Protein AF-A0AA51L4P7-F1 (afdb_monomer_lite)

Radius of gyration: 28.47 Å; chains: 1; bounding box: 61×60×73 Å

Foldseek 3Di:
DPPPDAAEEEEEEDPDDDPLLVVLLVLLVVVVVVVHPHYYYVVRDDDDGQAYEYEEADAAPAWDWDDDRRYTYTYYHPVRSSVVSNCSSDFDDVVVVGDPPPCVVVVPPPPPPPPPCPDDDDDDDPAPLVVVVVVLLPDEADQEEEAEDQDDPVVQVVSQVVSCVNRVYVHYHYAHPQLRVQCCCLPPNLVVCQPPQFQAKEKEFEQDPDDPDHRCNNVVSNPPNLVVSCVRNVYDSVRYHYHHDNDPDRIDMDTDHPPDDD

Sequence (262 aa):
MDLNSKLNVGFTFENGLTPEILLSAADFSARVGLCSTGIQFPLTGKSETELEIIIRINDSTTCEVNWDGNQVYLTGGEKSVVNALHYLATAKRYEEGGTFARWELANNLSVRDPEPLIYEKNWDNNGEKEDLLNIISKEKAADQVVVFISEPADIRGELAGEISTSLGASEVRVRSAFKPGFFWIEEEILPQLIEKQVDRIHIVCKKNTQGLEMANRWLQELYPVDEIIIKQLQITTDRIEFFLEEIEPIYELRPLIERGIV

pLDDT: mean 85.79, std 13.25, range [30.64, 96.81]

Secondary structure (DSSP, 8-state):
--TT---EEEEEEEE---HHHHHHHHHHHHHHHTT-SEEE-GGG-----SEEEEEEE-S-SSEEEEEETTEEEEEE-HHHHHHHHHHHHHPPBGGGTSSBTGGGTTTT------------------HHHHHHHHHHTTSPP-SEEEEEESS-HHHHHHHHHHHHHHHT-SEEEEEESSSHHHHIIIIIIHHHHTTS-EEEEEEEEEPP-SSSS-TTHHHHHTTTHHHHHHHHHT--GGGEEEEEE--SSSEEEEEEE-----

Structure (mmCIF, N/CA/C/O backbone):
data_AF-A0AA51L4P7-F1
#
_entry.id   AF-A0AA51L4P7-F1
#
loop_
_atom_site.group_PDB
_atom_site.id
_atom_site.type_symbol
_atom_site.label_atom_id
_atom_site.label_alt_id
_atom_site.label_comp_id
_atom_site.label_asym_id
_atom_site.label_entity_id
_atom_site.label_seq_id
_atom_site.pdbx_PDB_ins_code
_atom_site.Cartn_x
_atom_site.Cartn_y
_atom_site.Cartn_z
_atom_site.occupancy
_atom_site.B_iso_or_equiv
_atom_site.auth_seq_id
_atom_site.auth_comp_id
_atom_site.auth_asym_id
_atom_site.auth_atom_id
_atom_site.pdbx_PDB_model_num
ATOM 1 N N . MET A 1 1 ? 21.020 22.166 -11.371 1.00 38.34 1 MET A N 1
ATOM 2 C CA . MET A 1 1 ? 20.347 21.764 -12.621 1.00 38.34 1 MET A CA 1
ATOM 3 C C . MET A 1 1 ? 19.362 22.877 -12.906 1.00 38.34 1 MET A C 1
ATOM 5 O O . MET A 1 1 ? 18.528 23.134 -12.049 1.00 38.34 1 MET A O 1
ATOM 9 N N . ASP A 1 2 ? 19.564 23.641 -13.977 1.00 38.47 2 ASP A N 1
ATOM 10 C CA . ASP A 1 2 ? 18.654 24.738 -14.314 1.00 38.47 2 ASP A CA 1
ATOM 11 C C . ASP A 1 2 ? 17.334 24.137 -14.806 1.00 38.47 2 ASP A C 1
ATOM 13 O O . ASP A 1 2 ? 17.260 23.613 -15.916 1.00 38.47 2 ASP A O 1
ATOM 17 N N . LEU A 1 3 ? 16.306 24.173 -13.957 1.00 37.94 3 LEU A N 1
ATOM 18 C CA . LEU A 1 3 ? 14.977 23.637 -14.264 1.00 37.94 3 LEU A CA 1
ATOM 19 C C . LEU A 1 3 ? 14.270 24.417 -15.390 1.00 37.94 3 LEU A C 1
ATOM 21 O O . LEU A 1 3 ? 13.230 23.973 -15.866 1.00 37.94 3 LEU A O 1
ATOM 25 N N . ASN A 1 4 ? 14.821 25.557 -15.827 1.00 47.78 4 ASN A N 1
ATOM 26 C CA . ASN A 1 4 ? 14.318 26.318 -16.971 1.00 47.78 4 ASN A CA 1
ATOM 27 C C . ASN A 1 4 ? 14.984 25.925 -18.295 1.00 47.78 4 ASN A C 1
ATOM 29 O O . ASN A 1 4 ? 14.506 26.334 -19.356 1.00 47.78 4 ASN A O 1
ATOM 33 N N . SER A 1 5 ? 16.074 25.150 -18.257 1.00 62.22 5 SER A N 1
ATOM 34 C CA . SER A 1 5 ? 16.699 24.640 -19.476 1.00 62.22 5 SER A CA 1
ATOM 35 C C . SER A 1 5 ? 15.823 23.525 -20.050 1.00 62.22 5 SER A C 1
ATOM 37 O O . SER A 1 5 ? 15.614 22.488 -19.423 1.00 62.22 5 SER A O 1
ATOM 39 N N . LYS A 1 6 ? 15.241 23.771 -21.227 1.00 72.44 6 LYS A N 1
ATOM 40 C CA . LYS A 1 6 ? 14.487 22.753 -21.958 1.00 72.44 6 LYS A CA 1
ATOM 41 C C . LYS A 1 6 ? 15.478 21.829 -22.657 1.00 72.44 6 LYS A C 1
ATOM 43 O O . LYS A 1 6 ? 16.359 22.295 -23.371 1.00 72.44 6 LYS A O 1
ATOM 48 N N . LEU A 1 7 ? 15.333 20.532 -22.426 1.00 81.12 7 LEU A N 1
ATOM 49 C CA . LEU A 1 7 ? 16.038 19.474 -23.135 1.00 81.12 7 LEU A CA 1
ATOM 50 C C . LEU A 1 7 ? 14.985 18.495 -23.655 1.00 81.12 7 LEU A C 1
ATOM 52 O O . LEU A 1 7 ? 14.556 17.600 -22.928 1.00 81.12 7 LEU A O 1
ATOM 56 N N . ASN A 1 8 ? 14.524 18.707 -24.882 1.00 87.25 8 ASN A N 1
ATOM 57 C CA . ASN A 1 8 ? 13.639 17.810 -25.608 1.00 87.25 8 ASN A CA 1
ATOM 58 C C . ASN A 1 8 ? 14.491 16.858 -26.454 1.00 87.25 8 ASN A C 1
ATOM 60 O O . ASN A 1 8 ? 15.271 17.296 -27.305 1.00 87.25 8 ASN A O 1
ATOM 64 N N . VAL A 1 9 ? 14.357 15.555 -26.211 1.00 90.38 9 VAL A N 1
ATOM 65 C CA . VAL A 1 9 ? 15.169 14.535 -26.883 1.00 90.38 9 VAL A CA 1
ATOM 66 C C . VAL A 1 9 ? 14.351 13.821 -27.951 1.00 90.38 9 VAL A C 1
ATOM 68 O O . VAL A 1 9 ? 13.340 13.189 -27.646 1.00 90.38 9 VAL A O 1
ATOM 71 N N . GLY A 1 10 ? 14.794 13.905 -29.202 1.00 91.81 10 GLY A N 1
ATOM 72 C CA . GLY A 1 10 ? 14.196 13.209 -30.339 1.00 91.81 10 GLY A CA 1
ATOM 73 C C . GLY A 1 10 ? 14.804 11.836 -30.585 1.00 91.81 10 GLY A C 1
ATOM 74 O O . GLY A 1 10 ? 15.985 11.618 -30.327 1.00 91.81 10 GLY A O 1
ATOM 75 N N . PHE A 1 11 ? 13.998 10.917 -31.109 1.00 92.56 11 PHE A N 1
ATOM 76 C CA . PHE A 1 11 ? 14.437 9.626 -31.630 1.00 92.56 11 PHE A CA 1
ATOM 77 C C . PHE A 1 11 ? 14.073 9.516 -33.112 1.00 92.56 11 PHE A C 1
ATOM 79 O O . PHE A 1 11 ? 12.897 9.556 -33.479 1.00 92.56 11 PHE A O 1
ATOM 86 N N . THR A 1 12 ? 15.076 9.297 -33.959 1.00 91.75 12 THR A N 1
ATOM 87 C CA . THR A 1 12 ? 14.925 9.094 -35.403 1.00 91.75 12 THR A CA 1
ATOM 88 C C . THR A 1 12 ? 15.484 7.732 -35.810 1.00 91.75 12 THR A C 1
ATOM 90 O O . THR A 1 12 ? 16.565 7.331 -35.389 1.00 91.75 12 THR A O 1
ATOM 93 N N . PHE A 1 13 ? 14.757 7.025 -36.676 1.00 92.06 13 PHE A N 1
ATOM 94 C CA . PHE A 1 13 ? 15.148 5.725 -37.227 1.00 92.06 13 PHE A CA 1
ATOM 95 C C . PHE A 1 13 ? 15.272 5.889 -38.741 1.00 92.06 13 PHE A C 1
ATOM 97 O O . PHE A 1 13 ? 14.263 6.069 -39.422 1.00 92.06 13 PHE A O 1
ATOM 104 N N . GLU A 1 14 ? 16.495 5.898 -39.268 1.00 87.25 14 GLU A N 1
ATOM 105 C CA . GLU A 1 14 ? 16.713 6.223 -40.685 1.00 87.25 14 GLU A CA 1
ATOM 106 C C . GLU A 1 14 ? 16.489 5.020 -41.600 1.00 87.25 14 GLU A C 1
ATOM 108 O O . GLU A 1 14 ? 15.783 5.133 -42.594 1.00 87.25 14 GLU A O 1
ATOM 113 N N . ASN A 1 15 ? 17.059 3.864 -41.254 1.00 77.38 15 ASN A N 1
ATOM 114 C CA . ASN A 1 15 ? 16.946 2.632 -42.029 1.00 77.38 15 ASN A CA 1
ATOM 115 C C . ASN A 1 15 ? 16.862 1.463 -41.048 1.00 77.38 15 ASN A C 1
ATOM 117 O O . ASN A 1 15 ? 17.837 1.190 -40.352 1.00 77.38 15 ASN A O 1
ATOM 121 N N . GLY A 1 16 ? 15.711 0.793 -40.983 1.00 69.56 16 GLY A N 1
ATOM 122 C CA . GLY A 1 16 ? 15.486 -0.344 -40.088 1.00 69.56 16 GLY A CA 1
ATOM 123 C C . GLY A 1 16 ? 14.769 0.048 -38.798 1.00 69.56 16 GLY A C 1
ATOM 124 O O . GLY A 1 16 ? 15.390 0.417 -37.806 1.00 69.56 16 GLY A O 1
ATOM 125 N N . LEU A 1 17 ? 13.442 -0.074 -38.822 1.00 82.50 17 LEU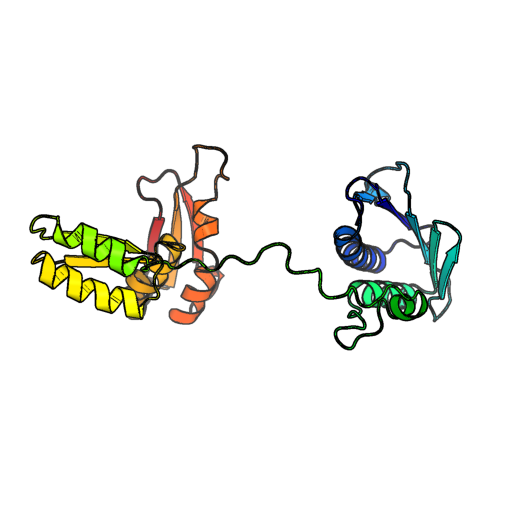 A N 1
ATOM 126 C CA . LEU A 1 17 ? 12.600 -0.054 -37.632 1.00 82.50 17 LEU A CA 1
ATOM 127 C C . LEU A 1 17 ? 12.000 -1.449 -37.465 1.00 82.50 17 LEU A C 1
ATOM 129 O O . LEU A 1 17 ? 11.099 -1.833 -38.212 1.00 82.50 17 LEU A O 1
ATOM 133 N N . THR A 1 18 ? 12.507 -2.204 -36.496 1.00 89.50 18 THR A N 1
ATOM 134 C CA . THR A 1 18 ? 11.918 -3.481 -36.078 1.00 89.50 18 THR A CA 1
ATOM 135 C C . THR A 1 18 ? 11.289 -3.338 -34.689 1.00 89.50 18 THR A C 1
ATOM 137 O O . THR A 1 18 ? 11.637 -2.408 -33.953 1.00 89.50 18 THR A O 1
ATOM 140 N N . PRO A 1 19 ? 10.356 -4.228 -34.298 1.00 89.69 19 PRO A N 1
ATOM 141 C CA . PRO A 1 19 ? 9.750 -4.183 -32.968 1.00 89.69 19 PRO A CA 1
ATOM 142 C C . PRO A 1 19 ? 10.775 -4.251 -31.828 1.00 89.69 19 PRO A C 1
ATOM 144 O O . PRO A 1 19 ? 10.607 -3.576 -30.819 1.00 89.69 19 PRO A O 1
ATOM 147 N N . GLU A 1 20 ? 11.852 -5.022 -31.999 1.00 91.12 20 GLU A N 1
ATOM 148 C CA . GLU A 1 20 ? 12.894 -5.202 -30.980 1.00 91.12 20 GLU A CA 1
ATOM 149 C C . GLU A 1 20 ? 13.740 -3.933 -30.797 1.00 91.12 20 GLU A C 1
ATOM 151 O O . GLU A 1 20 ? 14.019 -3.520 -29.668 1.00 91.12 20 GLU A O 1
ATOM 156 N N . ILE A 1 21 ? 14.072 -3.257 -31.903 1.00 92.06 21 ILE A N 1
ATOM 157 C CA . ILE A 1 21 ? 14.731 -1.946 -31.878 1.00 92.06 21 ILE A CA 1
ATOM 158 C C . ILE A 1 21 ? 13.817 -0.906 -31.224 1.00 92.06 21 ILE A C 1
ATOM 160 O O . ILE A 1 21 ? 14.279 -0.131 -30.391 1.00 92.06 21 ILE A O 1
ATOM 164 N N . LEU A 1 22 ? 12.527 -0.889 -31.576 1.00 91.12 22 LEU A N 1
ATOM 165 C CA . LEU A 1 22 ? 11.574 0.070 -31.019 1.00 91.12 22 LEU A CA 1
ATOM 166 C C . LEU A 1 22 ? 11.394 -0.119 -29.509 1.00 91.12 22 LEU A C 1
ATOM 168 O O . LEU A 1 22 ? 11.414 0.867 -28.779 1.00 91.12 22 LEU A O 1
ATOM 172 N N . LEU A 1 23 ? 11.256 -1.364 -29.044 1.00 91.44 23 LEU A N 1
ATOM 173 C CA . LEU A 1 23 ? 11.132 -1.680 -27.620 1.00 91.44 23 LEU A CA 1
ATOM 174 C C . LEU A 1 23 ? 12.389 -1.247 -26.854 1.00 91.44 23 LEU A C 1
ATOM 176 O O . LEU A 1 23 ? 12.298 -0.518 -25.872 1.00 91.44 23 LEU A O 1
ATOM 180 N N . SER A 1 24 ? 13.568 -1.608 -27.363 1.00 92.38 24 SER A N 1
ATOM 181 C CA . SER A 1 24 ? 14.845 -1.250 -26.732 1.00 92.38 24 SER A CA 1
ATOM 182 C C . SER A 1 24 ? 15.083 0.265 -26.725 1.00 92.38 24 SER A C 1
ATOM 184 O O . SER A 1 24 ? 15.629 0.815 -25.768 1.00 92.38 24 SER A O 1
ATOM 186 N N . ALA A 1 25 ? 14.655 0.964 -27.781 1.00 92.75 25 ALA A N 1
ATOM 187 C CA . ALA A 1 25 ? 14.687 2.421 -27.841 1.00 92.75 25 ALA A CA 1
ATOM 188 C C . ALA A 1 25 ? 13.686 3.050 -26.863 1.00 92.75 25 ALA A C 1
ATOM 190 O O . ALA A 1 25 ? 14.009 4.067 -26.255 1.00 92.75 25 ALA A O 1
ATOM 191 N N . ALA A 1 26 ? 12.508 2.449 -26.668 1.00 91.62 26 ALA A N 1
ATOM 192 C CA . ALA A 1 26 ? 11.530 2.895 -25.680 1.00 91.62 26 ALA A CA 1
ATOM 193 C C . ALA A 1 26 ? 12.079 2.765 -24.250 1.00 91.62 26 ALA A C 1
ATOM 195 O O . ALA A 1 26 ? 12.018 3.737 -23.497 1.00 91.62 26 ALA A O 1
ATOM 196 N N . ASP A 1 27 ? 12.708 1.640 -23.907 1.00 92.06 27 ASP A N 1
ATOM 197 C CA . ASP A 1 27 ? 13.351 1.444 -22.601 1.00 92.06 27 ASP A CA 1
ATOM 198 C C . ASP A 1 27 ? 14.464 2.470 -22.357 1.00 92.06 27 ASP A C 1
ATOM 200 O O . ASP A 1 27 ? 14.536 3.106 -21.301 1.00 92.06 27 ASP A O 1
ATOM 204 N N . PHE A 1 28 ? 15.314 2.693 -23.363 1.00 92.88 28 PHE A N 1
ATOM 205 C CA . PHE A 1 28 ? 16.340 3.725 -23.278 1.00 92.88 28 PHE A CA 1
ATOM 206 C C . PHE A 1 28 ? 15.724 5.125 -23.147 1.00 92.88 28 PHE A C 1
ATOM 208 O O . PHE A 1 28 ? 16.178 5.923 -22.325 1.00 92.88 28 PHE A O 1
ATOM 215 N N . SER A 1 29 ? 14.651 5.414 -23.885 1.00 91.38 29 SER A N 1
ATOM 216 C CA . SER A 1 29 ? 13.953 6.695 -23.796 1.00 91.38 29 SER A CA 1
ATOM 217 C C . SER A 1 29 ? 13.349 6.929 -22.414 1.00 91.38 29 SER A C 1
ATOM 219 O O . SER A 1 29 ? 13.479 8.031 -21.894 1.00 91.38 29 SER A O 1
ATOM 221 N N . ALA A 1 30 ? 12.792 5.902 -21.763 1.00 89.00 30 ALA A N 1
ATOM 222 C CA . ALA A 1 30 ? 12.260 6.012 -20.407 1.00 89.00 30 ALA A CA 1
ATOM 223 C C . ALA A 1 30 ? 13.352 6.457 -19.425 1.00 89.00 30 ALA A C 1
ATOM 225 O O . ALA A 1 30 ? 13.126 7.331 -18.588 1.00 89.00 30 ALA A O 1
ATOM 226 N N . ARG A 1 31 ? 14.573 5.929 -19.586 1.00 86.69 31 ARG A N 1
ATOM 227 C CA . ARG A 1 31 ? 15.734 6.369 -18.808 1.00 86.69 31 ARG A CA 1
ATOM 228 C C . ARG A 1 31 ? 16.145 7.808 -19.125 1.00 86.69 31 ARG A C 1
ATOM 230 O O . ARG A 1 31 ? 16.407 8.572 -18.200 1.00 86.69 31 ARG A O 1
ATOM 237 N N . VAL A 1 32 ? 16.196 8.189 -20.401 1.00 86.50 32 VAL A N 1
ATOM 238 C CA . VAL A 1 32 ? 16.487 9.573 -20.824 1.00 86.50 32 VAL A CA 1
ATOM 239 C C . VAL A 1 32 ? 15.423 10.551 -20.303 1.00 86.50 32 VAL A C 1
ATOM 241 O O . VAL A 1 32 ? 15.747 11.681 -19.937 1.00 86.50 32 VAL A O 1
ATOM 244 N N . GLY A 1 33 ? 14.171 10.108 -20.180 1.00 83.69 33 GLY A N 1
ATOM 245 C CA . GLY A 1 33 ? 13.045 10.868 -19.629 1.00 83.69 33 GLY A CA 1
ATOM 246 C C . GLY A 1 33 ? 13.249 11.342 -18.199 1.00 83.69 33 GLY A C 1
ATOM 247 O O . GLY A 1 33 ? 12.755 12.399 -17.828 1.00 83.69 33 GLY A O 1
ATOM 248 N N . LEU A 1 34 ? 14.047 10.620 -17.411 1.00 81.31 34 LEU A N 1
ATOM 249 C CA . LEU A 1 34 ? 14.390 11.020 -16.045 1.00 81.31 34 LEU A CA 1
ATOM 250 C C . LEU A 1 34 ? 15.326 12.238 -15.992 1.00 81.31 34 LEU A C 1
ATOM 252 O O . LEU A 1 34 ? 15.533 12.807 -14.924 1.00 81.31 34 LEU A O 1
ATOM 256 N N . CYS A 1 35 ? 15.947 12.609 -17.114 1.00 77.25 35 CYS A N 1
ATOM 257 C CA . CYS A 1 35 ? 16.946 13.678 -17.197 1.00 77.25 35 CYS A CA 1
ATOM 258 C C . CYS A 1 35 ? 16.653 14.698 -18.311 1.00 77.25 35 CYS A C 1
ATOM 260 O O . CYS A 1 35 ? 17.502 15.538 -18.599 1.00 77.25 35 CYS A O 1
ATOM 262 N N . SER A 1 36 ? 15.481 14.626 -18.942 1.00 84.06 36 SER A N 1
ATOM 263 C CA . SER A 1 36 ? 15.044 15.509 -20.029 1.00 84.06 36 SER A CA 1
ATOM 264 C C . SER A 1 36 ? 13.706 16.159 -19.679 1.00 84.06 36 SER A C 1
ATOM 266 O O . SER A 1 36 ? 12.990 15.705 -18.790 1.00 84.06 36 SER A O 1
ATOM 268 N N . THR A 1 37 ? 13.362 17.250 -20.361 1.00 84.31 37 THR A N 1
ATOM 269 C CA . THR A 1 37 ? 12.064 17.926 -20.191 1.00 84.31 37 THR A CA 1
ATOM 270 C C . THR A 1 37 ? 11.022 17.453 -21.205 1.00 84.31 37 THR A C 1
ATOM 272 O O . THR A 1 37 ? 9.873 17.887 -21.149 1.00 84.31 37 THR A O 1
ATOM 275 N N . GLY A 1 38 ? 11.418 16.606 -22.157 1.00 86.12 38 GLY A N 1
ATOM 276 C CA . GLY A 1 38 ? 10.549 16.051 -23.185 1.00 86.12 38 GLY A CA 1
ATOM 277 C C . GLY A 1 38 ? 11.236 14.938 -23.972 1.00 86.12 38 GLY A C 1
ATOM 278 O O . GLY A 1 38 ? 12.460 14.915 -24.097 1.00 86.12 38 GLY A O 1
ATOM 279 N N . ILE A 1 39 ? 10.428 14.016 -24.494 1.00 88.44 39 ILE A N 1
ATOM 280 C CA . ILE A 1 39 ? 10.854 12.940 -25.393 1.00 88.44 39 ILE A CA 1
ATOM 281 C C . ILE A 1 39 ? 9.964 12.974 -26.626 1.00 88.44 39 ILE A C 1
ATOM 283 O O . ILE A 1 39 ? 8.748 13.151 -26.513 1.00 88.44 39 ILE A O 1
ATOM 287 N N . GLN A 1 40 ? 10.557 12.730 -27.792 1.00 87.75 40 GLN A N 1
ATOM 288 C CA . GLN A 1 40 ? 9.834 12.605 -2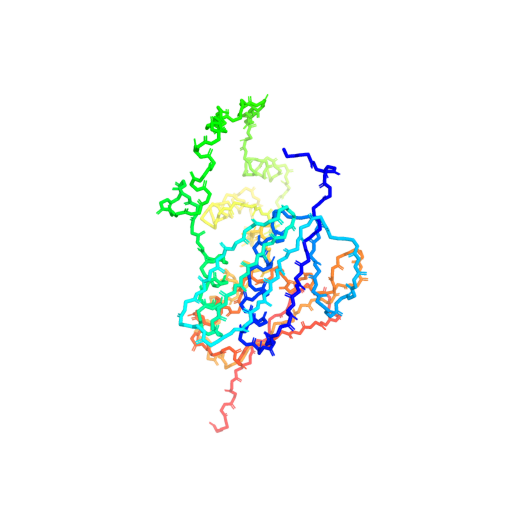9.048 1.00 87.75 40 GLN A CA 1
ATOM 289 C C . GLN A 1 40 ? 10.205 11.339 -29.790 1.00 87.75 40 GLN A C 1
ATOM 291 O O . GLN A 1 40 ? 11.376 11.017 -29.967 1.00 87.75 40 GLN A O 1
ATOM 296 N N . PHE A 1 41 ? 9.175 10.656 -30.275 1.00 85.56 41 PHE A N 1
ATOM 297 C CA . PHE A 1 41 ? 9.306 9.529 -31.183 1.00 85.56 41 PHE A CA 1
ATOM 298 C C . PHE A 1 41 ? 8.764 9.914 -32.562 1.00 85.56 41 PHE A C 1
ATOM 300 O O . PHE A 1 41 ? 7.931 10.814 -32.675 1.00 85.56 41 PHE A O 1
ATOM 307 N N . PRO A 1 42 ? 9.128 9.188 -33.632 1.00 71.88 42 PRO A N 1
ATOM 308 C CA . PRO A 1 42 ? 8.626 9.480 -34.975 1.00 71.88 42 PRO A CA 1
ATOM 309 C C . PRO A 1 42 ? 7.091 9.445 -35.072 1.00 71.88 42 PRO A C 1
ATOM 311 O O . PRO A 1 42 ? 6.508 10.091 -35.938 1.00 71.88 42 PRO A O 1
ATOM 314 N N . LEU A 1 43 ? 6.431 8.709 -34.168 1.00 69.12 43 LEU A N 1
ATOM 315 C CA . LEU A 1 43 ? 4.974 8.585 -34.083 1.00 69.12 43 LEU A CA 1
ATOM 316 C C . LEU A 1 43 ? 4.285 9.821 -33.479 1.00 69.12 43 LEU A C 1
ATOM 318 O O . LEU A 1 43 ? 3.084 9.991 -33.671 1.00 69.12 43 LEU A O 1
ATOM 322 N N . THR A 1 44 ? 5.015 10.683 -32.762 1.00 64.75 44 THR A N 1
ATOM 323 C CA . THR A 1 44 ? 4.455 11.839 -32.037 1.00 64.75 44 THR A CA 1
ATOM 324 C C . THR A 1 44 ? 4.533 13.156 -32.821 1.00 64.75 44 THR A C 1
ATOM 326 O O . THR A 1 44 ? 4.126 14.195 -32.308 1.00 64.75 44 THR A O 1
ATOM 329 N N . GLY A 1 45 ? 5.009 13.120 -34.072 1.00 60.53 45 GLY A N 1
ATOM 330 C CA . GLY A 1 45 ? 5.257 14.305 -34.902 1.00 60.53 45 GLY A CA 1
ATOM 331 C C . GLY A 1 45 ? 6.628 14.943 -34.638 1.00 60.53 45 GLY A C 1
ATOM 332 O O . GLY A 1 45 ? 7.263 14.665 -33.626 1.00 60.53 45 GLY A O 1
ATOM 333 N N . LYS A 1 46 ? 7.105 15.779 -35.572 1.00 59.09 46 LYS A N 1
ATOM 334 C CA . LYS A 1 46 ? 8.381 16.506 -35.439 1.00 59.09 46 LYS A CA 1
ATOM 335 C C . LYS A 1 46 ? 8.149 17.856 -34.759 1.00 59.09 46 LYS A C 1
ATOM 337 O O . LYS A 1 46 ? 7.440 18.688 -35.326 1.00 59.09 46 LYS A O 1
ATOM 342 N N . SER A 1 47 ? 8.774 18.099 -33.609 1.00 59.75 47 SER A N 1
ATOM 343 C CA . SER A 1 47 ? 9.044 19.462 -33.138 1.00 59.75 47 SER A CA 1
ATOM 344 C C . SER A 1 47 ? 10.548 19.724 -33.102 1.00 59.75 47 SER A C 1
ATOM 346 O O . SER A 1 47 ? 11.339 18.859 -33.462 1.00 59.75 47 SER A O 1
ATOM 348 N N . GLU A 1 48 ? 10.946 20.926 -32.686 1.00 71.44 48 GLU A N 1
ATOM 349 C CA . GLU A 1 48 ? 12.349 21.215 -32.390 1.00 71.44 48 GLU A CA 1
ATOM 350 C C . GLU A 1 48 ? 12.839 20.306 -31.250 1.00 71.44 48 GLU A C 1
ATOM 352 O O . GLU A 1 48 ? 12.152 20.154 -30.231 1.00 71.44 48 GLU A O 1
ATOM 357 N N . THR A 1 49 ? 13.990 19.670 -31.469 1.00 80.56 49 THR A N 1
ATOM 358 C CA . THR A 1 49 ? 14.694 18.798 -30.524 1.00 80.56 49 THR A CA 1
ATOM 359 C C . THR A 1 49 ? 16.057 19.413 -30.224 1.00 80.56 49 THR A C 1
ATOM 361 O O . THR A 1 49 ? 16.803 19.795 -31.130 1.00 80.56 49 THR A O 1
ATOM 364 N N . GLU A 1 50 ? 16.396 19.550 -28.945 1.00 87.38 50 GLU A N 1
ATOM 365 C CA . GLU A 1 50 ? 17.708 20.046 -28.524 1.00 87.38 50 GLU A CA 1
ATOM 366 C C . GLU A 1 50 ? 18.777 18.948 -28.579 1.00 87.38 50 GLU A C 1
ATOM 368 O O . GLU A 1 50 ? 19.959 19.269 -28.676 1.00 87.38 50 GLU A O 1
ATOM 373 N N . LEU A 1 51 ? 18.376 17.672 -28.558 1.00 89.38 51 LEU A N 1
ATOM 374 C CA . LEU A 1 51 ? 19.237 16.500 -28.739 1.00 89.38 51 LEU A CA 1
ATOM 375 C C . LEU A 1 51 ? 18.500 15.444 -29.572 1.00 89.38 51 LEU A C 1
ATOM 377 O O . LEU A 1 51 ? 17.352 15.124 -29.281 1.00 89.38 51 LEU A O 1
ATOM 381 N N . GLU A 1 52 ? 19.160 14.861 -30.567 1.00 91.75 52 GLU A N 1
ATOM 382 C CA . GLU A 1 52 ? 18.576 13.848 -31.450 1.00 91.75 52 GLU A CA 1
ATOM 383 C C . GLU A 1 52 ? 19.349 12.527 -31.344 1.00 91.75 52 GLU A C 1
ATOM 385 O O . GLU A 1 52 ? 20.554 12.475 -31.584 1.00 91.75 52 GLU A O 1
ATOM 390 N N . ILE A 1 53 ? 18.655 11.439 -31.019 1.00 93.62 53 ILE A N 1
ATOM 391 C CA . ILE A 1 53 ? 19.175 10.073 -31.063 1.00 93.62 53 ILE A CA 1
ATOM 392 C C . ILE A 1 53 ? 18.796 9.460 -32.411 1.00 93.62 53 ILE A C 1
ATOM 394 O O . ILE A 1 53 ? 17.623 9.237 -32.703 1.00 93.62 53 ILE A O 1
ATOM 398 N N . ILE A 1 54 ? 19.795 9.165 -33.235 1.00 93.62 54 ILE A N 1
ATOM 399 C CA . ILE A 1 54 ? 19.627 8.668 -34.598 1.00 93.62 54 ILE A CA 1
ATOM 400 C C . ILE A 1 54 ? 20.091 7.215 -34.665 1.00 93.62 54 ILE A C 1
ATOM 402 O O . ILE A 1 54 ? 21.260 6.901 -34.438 1.00 93.62 54 ILE A O 1
ATOM 406 N N . ILE A 1 55 ? 19.173 6.321 -35.017 1.00 94.75 55 ILE A N 1
ATOM 407 C CA . ILE A 1 55 ? 19.409 4.882 -35.116 1.00 94.75 55 ILE A CA 1
ATOM 408 C C . ILE A 1 55 ? 19.508 4.485 -36.593 1.00 94.75 55 ILE A C 1
ATOM 410 O O . ILE A 1 55 ? 18.606 4.753 -37.395 1.00 94.75 55 ILE A O 1
ATOM 414 N N . ARG A 1 56 ? 20.621 3.838 -36.952 1.00 94.31 56 ARG A N 1
ATOM 415 C CA . ARG A 1 56 ? 20.951 3.394 -38.312 1.00 94.31 56 ARG A CA 1
ATOM 416 C C . ARG A 1 56 ? 21.314 1.918 -38.314 1.00 94.31 56 ARG A C 1
ATOM 418 O O . ARG A 1 56 ? 22.273 1.517 -37.655 1.00 94.31 56 ARG A O 1
ATOM 425 N N . ILE A 1 57 ? 20.596 1.125 -39.102 1.00 94.00 57 ILE A N 1
ATOM 426 C CA . ILE A 1 57 ? 20.914 -0.292 -39.270 1.00 94.00 57 ILE A CA 1
ATOM 427 C C . ILE A 1 57 ? 21.754 -0.516 -40.530 1.00 94.00 57 ILE A C 1
ATOM 429 O O . ILE A 1 57 ? 21.483 0.059 -41.585 1.00 94.00 57 ILE A O 1
ATOM 433 N N . ASN A 1 58 ? 22.784 -1.352 -40.408 1.00 91.38 58 ASN A N 1
ATOM 434 C CA . ASN A 1 58 ? 23.607 -1.852 -41.510 1.00 91.38 58 ASN A CA 1
ATOM 435 C C . ASN A 1 58 ? 23.959 -3.339 -41.293 1.00 91.38 58 ASN A C 1
ATOM 437 O O . ASN A 1 58 ? 23.494 -3.955 -40.340 1.00 91.38 58 ASN A O 1
ATOM 441 N N . ASP A 1 59 ? 24.796 -3.921 -42.152 1.00 89.81 59 ASP A N 1
ATOM 442 C CA . ASP A 1 59 ? 25.176 -5.343 -42.066 1.00 89.81 59 ASP A CA 1
ATOM 443 C C . ASP A 1 59 ? 26.337 -5.630 -41.083 1.00 89.81 59 ASP A C 1
ATOM 445 O O . ASP A 1 59 ? 26.943 -6.702 -41.116 1.00 89.81 59 ASP A O 1
ATOM 449 N N . SER A 1 60 ? 26.693 -4.678 -40.213 1.00 90.12 60 SER A N 1
ATOM 450 C CA . SER A 1 60 ? 27.795 -4.837 -39.256 1.00 90.12 60 SER A CA 1
ATOM 451 C C . SER A 1 60 ? 27.436 -5.779 -38.105 1.00 90.12 60 SER A C 1
ATOM 453 O O . SER A 1 60 ? 26.302 -5.835 -37.639 1.00 90.12 60 SER A O 1
ATOM 455 N N . THR A 1 61 ? 28.427 -6.475 -37.552 1.00 91.00 61 THR A N 1
ATOM 456 C CA . THR A 1 61 ? 28.265 -7.259 -36.315 1.00 91.00 61 THR A CA 1
ATOM 457 C C . THR A 1 61 ? 28.433 -6.426 -35.043 1.00 91.00 61 THR A C 1
ATOM 459 O O . THR A 1 61 ? 28.198 -6.927 -33.945 1.00 91.00 61 THR A O 1
ATOM 462 N N . THR A 1 62 ? 28.871 -5.174 -35.171 1.00 92.38 62 THR A N 1
ATOM 463 C CA . THR A 1 62 ? 29.117 -4.250 -34.059 1.00 92.38 62 THR A CA 1
ATOM 464 C C . THR A 1 62 ? 28.284 -2.985 -34.211 1.00 92.38 62 THR A C 1
ATOM 466 O O . THR A 1 62 ? 27.987 -2.559 -35.327 1.00 92.38 62 THR A O 1
ATOM 469 N N . CYS A 1 63 ? 27.947 -2.375 -33.073 1.00 94.69 63 CYS A N 1
ATOM 470 C CA . CYS A 1 63 ? 27.331 -1.057 -33.020 1.00 94.69 63 CYS A CA 1
ATOM 471 C C . CYS A 1 63 ? 28.380 -0.032 -32.607 1.00 94.69 63 CYS A C 1
ATOM 473 O O . CYS A 1 63 ? 29.046 -0.192 -31.584 1.00 94.69 63 CYS A O 1
ATOM 475 N N . GLU A 1 64 ? 28.489 1.031 -33.387 1.00 94.44 64 GLU A N 1
ATOM 476 C CA . GLU A 1 64 ? 29.268 2.213 -33.059 1.00 94.44 64 GLU A CA 1
ATOM 477 C C . GLU A 1 64 ? 28.335 3.296 -32.523 1.00 94.44 64 GLU A C 1
ATOM 479 O O . GLU A 1 64 ? 27.241 3.507 -33.056 1.00 94.44 64 GLU A O 1
ATOM 484 N N . VAL A 1 65 ? 28.771 3.966 -31.457 1.00 92.12 65 VAL A N 1
ATOM 485 C CA . VAL A 1 65 ? 28.072 5.113 -30.876 1.00 92.12 65 VAL A CA 1
ATOM 486 C C . VAL A 1 65 ? 28.932 6.343 -31.116 1.00 92.12 65 VAL A C 1
ATOM 488 O O . VAL A 1 65 ? 30.011 6.462 -30.540 1.00 92.12 65 VAL A O 1
ATOM 491 N N . ASN A 1 66 ? 28.457 7.239 -31.975 1.00 92.00 66 ASN A N 1
ATOM 492 C CA . ASN A 1 66 ? 29.158 8.465 -32.343 1.00 92.00 66 ASN A CA 1
ATOM 493 C C . ASN A 1 66 ? 28.343 9.685 -31.915 1.00 92.00 66 ASN A C 1
ATOM 495 O O . ASN A 1 66 ? 27.116 9.653 -31.921 1.00 92.00 66 ASN A O 1
ATOM 499 N N . TRP A 1 67 ? 29.028 10.767 -31.563 1.00 91.19 67 TRP A N 1
ATOM 500 C CA . TRP A 1 67 ? 28.411 12.030 -31.170 1.00 91.19 67 TRP A CA 1
ATOM 501 C C . TRP A 1 67 ? 28.900 13.134 -32.106 1.00 91.19 67 TRP A C 1
ATOM 503 O O . TRP A 1 67 ? 30.109 13.313 -32.250 1.00 91.19 67 TRP A O 1
ATOM 513 N N . ASP A 1 68 ? 27.979 13.892 -32.698 1.00 90.19 68 ASP A N 1
ATOM 514 C CA . ASP A 1 68 ? 28.275 15.084 -33.497 1.00 90.19 68 ASP A CA 1
ATOM 515 C C . ASP A 1 68 ? 27.293 16.211 -33.152 1.00 90.19 68 ASP A C 1
ATOM 517 O O . ASP A 1 68 ? 26.087 16.094 -33.365 1.00 90.19 68 ASP A O 1
ATOM 521 N N . GLY A 1 69 ? 27.797 17.301 -32.571 1.00 89.75 69 GLY A N 1
ATOM 522 C CA . GLY A 1 69 ? 26.969 18.438 -32.162 1.00 89.75 69 GLY A CA 1
ATOM 523 C C . GLY A 1 69 ? 25.866 18.048 -31.173 1.00 89.75 69 GLY A C 1
ATOM 524 O O . GLY A 1 69 ? 26.150 17.734 -30.021 1.00 89.75 69 GLY A O 1
ATOM 525 N N . ASN A 1 70 ? 24.611 18.104 -31.615 1.00 88.25 70 ASN A N 1
ATOM 526 C CA . ASN A 1 70 ? 23.429 17.704 -30.850 1.00 88.25 70 ASN A CA 1
ATOM 527 C C . ASN A 1 70 ? 22.834 16.366 -31.321 1.00 88.25 70 ASN A C 1
ATOM 529 O O . ASN A 1 70 ? 21.657 16.097 -31.090 1.00 88.25 70 ASN A O 1
ATOM 533 N N . GLN A 1 71 ? 23.618 15.545 -32.014 1.00 92.12 71 GLN A N 1
ATOM 534 C CA . GLN A 1 71 ? 23.162 14.290 -32.594 1.00 92.12 71 GLN A CA 1
ATOM 535 C C . GLN A 1 71 ? 24.010 13.129 -32.085 1.00 92.12 71 GLN A C 1
ATOM 537 O O . GLN A 1 71 ? 25.242 13.171 -32.109 1.00 92.12 71 GLN A O 1
ATOM 542 N N . VAL A 1 72 ? 23.338 12.072 -31.641 1.00 94.00 72 VAL A N 1
ATOM 543 C CA . VAL A 1 72 ? 23.958 10.823 -31.202 1.00 94.00 72 VAL A CA 1
ATOM 544 C C . VAL A 1 72 ? 23.558 9.725 -32.165 1.00 94.00 72 VAL A C 1
ATOM 546 O O . VAL A 1 72 ? 22.386 9.389 -32.292 1.00 94.00 72 VAL A O 1
ATOM 549 N N . TYR A 1 73 ? 24.542 9.141 -32.828 1.00 94.88 73 TYR A N 1
ATOM 550 C CA . TYR A 1 73 ? 24.356 8.102 -33.823 1.00 94.88 73 TYR A CA 1
ATOM 551 C C . TYR A 1 73 ? 24.632 6.732 -33.223 1.00 94.88 73 TYR A C 1
ATOM 553 O O . TYR A 1 73 ? 25.744 6.480 -32.767 1.00 94.88 73 TYR A O 1
ATOM 561 N N . LEU A 1 74 ? 23.657 5.830 -33.299 1.00 95.81 74 LEU A N 1
ATOM 562 C CA . LEU A 1 74 ? 23.836 4.404 -33.048 1.00 95.81 74 LEU A CA 1
ATOM 563 C C . LEU A 1 74 ? 23.777 3.687 -34.392 1.00 95.81 74 LEU A C 1
ATOM 565 O O . LEU A 1 74 ? 22.709 3.584 -34.996 1.00 95.81 74 LEU A O 1
ATOM 569 N N . THR A 1 75 ? 24.933 3.247 -34.887 1.00 96.12 75 THR A N 1
ATOM 570 C CA . THR A 1 75 ? 25.057 2.633 -36.216 1.00 96.12 75 THR A CA 1
ATOM 571 C C . THR A 1 75 ? 25.630 1.227 -36.113 1.00 96.12 75 THR A C 1
ATOM 573 O O . THR A 1 75 ? 26.741 1.053 -35.619 1.00 96.12 75 THR A O 1
ATOM 576 N N . GLY A 1 76 ? 24.907 0.221 -36.598 1.00 95.19 76 GLY A N 1
ATOM 577 C CA . GLY A 1 76 ? 25.366 -1.170 -36.571 1.00 95.19 76 GLY A CA 1
ATOM 578 C C . GLY A 1 76 ? 24.312 -2.160 -37.049 1.00 95.19 76 GLY A C 1
ATOM 579 O O . GLY A 1 76 ? 23.229 -1.766 -37.474 1.00 95.19 76 GLY A O 1
ATOM 580 N N . GLY A 1 77 ? 24.593 -3.457 -36.946 1.00 94.50 77 GLY A N 1
ATOM 581 C CA . GLY A 1 77 ? 23.577 -4.482 -37.191 1.00 94.50 77 GLY A CA 1
ATOM 582 C C . GLY A 1 77 ? 22.513 -4.512 -36.108 1.00 94.50 77 GLY A C 1
ATOM 583 O O . GLY A 1 77 ? 22.790 -4.193 -34.952 1.00 94.50 77 GLY A O 1
ATOM 584 N N . GLU A 1 78 ? 21.312 -4.960 -36.471 1.00 93.44 78 GLU A N 1
ATOM 585 C CA . GLU A 1 78 ? 20.117 -4.970 -35.616 1.00 93.44 78 GLU A CA 1
ATOM 586 C C . GLU A 1 78 ? 20.398 -5.480 -34.196 1.00 93.44 78 GLU A C 1
ATOM 588 O O . GLU A 1 78 ? 20.227 -4.742 -33.229 1.00 93.44 78 GLU A O 1
ATOM 593 N N . LYS A 1 79 ? 20.952 -6.692 -34.064 1.00 94.44 79 LYS A N 1
ATOM 594 C CA . LYS A 1 79 ? 21.281 -7.277 -32.751 1.00 94.44 79 LYS A CA 1
ATOM 595 C C . LYS A 1 79 ? 22.277 -6.436 -31.953 1.00 94.44 79 LYS A C 1
ATOM 597 O O . LYS A 1 79 ? 22.179 -6.336 -30.735 1.00 94.44 79 LYS A O 1
ATOM 602 N N . SER A 1 80 ? 23.264 -5.855 -32.628 1.00 94.62 80 SER A N 1
ATOM 603 C CA . SER A 1 80 ? 24.295 -5.054 -31.968 1.00 94.62 80 SER A CA 1
ATOM 604 C C . SER A 1 80 ? 23.752 -3.707 -31.485 1.00 94.62 80 SER A C 1
ATOM 606 O O . SER A 1 80 ? 24.117 -3.263 -30.398 1.00 94.62 80 SER A O 1
ATOM 608 N N . VAL A 1 81 ? 22.836 -3.099 -32.245 1.00 95.25 81 VAL A N 1
ATOM 609 C CA . VAL A 1 81 ? 22.141 -1.858 -31.881 1.00 95.25 81 VAL A CA 1
ATOM 610 C C . VAL A 1 81 ? 21.178 -2.100 -30.722 1.00 95.25 81 VAL A C 1
ATOM 612 O O . VAL A 1 81 ? 21.187 -1.332 -29.765 1.00 95.25 81 VAL A O 1
ATOM 615 N N . VAL A 1 82 ? 20.412 -3.195 -30.754 1.00 94.94 82 VAL A N 1
ATOM 616 C CA . VAL A 1 82 ? 19.550 -3.624 -29.637 1.00 94.94 82 VAL A CA 1
ATOM 617 C C . VAL A 1 82 ? 20.369 -3.784 -28.355 1.00 94.94 82 VAL A C 1
ATOM 619 O O . VAL A 1 82 ? 20.032 -3.199 -27.328 1.00 94.94 82 VAL A O 1
ATOM 622 N N . ASN A 1 83 ? 21.501 -4.489 -28.422 1.00 94.19 83 ASN A N 1
ATOM 623 C CA . ASN A 1 83 ? 22.388 -4.653 -27.270 1.00 94.19 83 ASN A CA 1
ATOM 624 C C . ASN A 1 83 ? 22.946 -3.315 -26.761 1.00 94.19 83 ASN A C 1
ATOM 626 O O . ASN A 1 83 ? 23.045 -3.115 -25.550 1.00 94.19 83 ASN A O 1
ATOM 630 N N . ALA A 1 84 ? 23.300 -2.393 -27.661 1.00 93.88 84 ALA A N 1
ATOM 631 C CA . ALA A 1 84 ? 23.779 -1.065 -27.286 1.00 93.88 84 ALA A CA 1
ATOM 632 C C . ALA A 1 84 ? 22.687 -0.243 -26.582 1.00 93.88 84 ALA A C 1
ATOM 634 O O . ALA A 1 84 ? 22.945 0.331 -25.525 1.00 93.88 84 ALA A O 1
ATOM 635 N N . LEU A 1 85 ? 21.462 -0.236 -27.116 1.00 93.94 85 LEU A N 1
ATOM 636 C CA . LEU A 1 85 ? 20.304 0.418 -26.500 1.00 93.94 85 LEU A CA 1
ATOM 637 C C . LEU A 1 85 ? 20.001 -0.171 -25.119 1.00 93.94 85 LEU A C 1
ATOM 639 O O . LEU A 1 85 ? 19.856 0.575 -24.153 1.00 93.94 85 LEU A O 1
ATOM 643 N N . HIS A 1 86 ? 19.991 -1.499 -24.998 1.00 92.50 86 HIS A N 1
ATOM 644 C CA . HIS A 1 86 ? 19.757 -2.175 -23.725 1.00 92.50 86 HIS A CA 1
ATOM 645 C C . HIS A 1 86 ? 20.839 -1.848 -22.686 1.00 92.50 86 HIS A C 1
ATOM 647 O O . HIS A 1 86 ? 20.533 -1.549 -21.529 1.00 92.50 86 HIS A O 1
ATOM 653 N N . TYR A 1 87 ? 22.110 -1.838 -23.095 1.00 90.94 87 TYR A N 1
ATOM 654 C CA . TYR A 1 87 ? 23.204 -1.406 -22.231 1.00 90.94 87 TYR A CA 1
ATOM 655 C C . TYR A 1 87 ? 23.014 0.048 -21.783 1.00 90.94 87 TYR A C 1
ATOM 657 O O . TYR A 1 87 ? 23.109 0.339 -20.595 1.00 90.94 87 TYR A O 1
ATOM 665 N N . LEU A 1 88 ? 22.678 0.966 -22.692 1.00 89.12 88 LEU A N 1
ATOM 666 C CA . LEU A 1 88 ? 22.427 2.367 -22.340 1.00 89.12 88 LEU A CA 1
ATOM 667 C C . LEU A 1 88 ? 21.208 2.534 -21.421 1.00 89.12 88 LEU A C 1
ATOM 669 O O . LEU A 1 88 ? 21.226 3.403 -20.552 1.00 89.12 88 LEU A O 1
ATOM 673 N N . ALA A 1 89 ? 20.189 1.685 -21.537 1.00 89.50 89 ALA A N 1
ATOM 674 C CA . ALA A 1 89 ? 19.023 1.682 -20.655 1.00 89.50 89 ALA A CA 1
ATOM 675 C C . ALA A 1 89 ? 19.323 1.137 -19.244 1.00 89.50 89 ALA A C 1
ATOM 677 O O . ALA A 1 89 ? 18.660 1.520 -18.287 1.00 89.50 89 ALA A O 1
ATOM 678 N N . THR A 1 90 ? 20.338 0.282 -19.079 1.00 87.94 90 THR A N 1
ATOM 679 C CA . THR A 1 90 ? 20.562 -0.467 -17.822 1.00 87.94 90 THR A CA 1
ATOM 680 C C . THR A 1 90 ? 21.919 -0.222 -17.159 1.00 87.94 90 THR A C 1
ATOM 682 O O . THR A 1 90 ? 22.126 -0.623 -16.013 1.00 87.94 90 THR A O 1
ATOM 685 N N . ALA A 1 91 ? 22.858 0.448 -17.835 1.00 86.06 91 ALA A N 1
ATOM 686 C CA . ALA A 1 91 ? 24.213 0.646 -17.331 1.00 86.06 91 ALA A CA 1
ATOM 687 C C . ALA A 1 91 ? 24.207 1.397 -15.995 1.00 86.06 91 ALA A C 1
ATOM 689 O O . ALA A 1 91 ? 23.766 2.545 -15.928 1.00 86.06 91 ALA A O 1
ATOM 690 N N . LYS A 1 92 ? 24.738 0.773 -14.942 1.00 82.19 92 LYS A N 1
ATOM 691 C CA . LYS A 1 92 ? 24.870 1.397 -13.619 1.00 82.19 92 LYS A CA 1
ATOM 692 C C . LYS A 1 92 ? 25.800 2.604 -13.667 1.00 82.19 92 LYS A C 1
ATOM 694 O O . LYS A 1 92 ? 26.781 2.611 -14.424 1.00 82.19 92 LYS A O 1
ATOM 699 N N . ARG A 1 93 ? 25.504 3.612 -12.843 1.00 74.69 93 ARG A N 1
ATOM 700 C CA . ARG A 1 93 ? 26.397 4.760 -12.657 1.00 74.69 93 ARG A CA 1
ATOM 701 C C . ARG A 1 93 ? 27.726 4.294 -12.077 1.00 74.69 93 ARG A C 1
ATOM 703 O O . ARG A 1 93 ? 27.780 3.321 -11.327 1.00 74.69 93 ARG A O 1
ATOM 710 N N . TYR A 1 94 ? 28.797 4.999 -12.421 1.00 76.69 94 TYR A N 1
ATOM 711 C CA . TYR A 1 94 ? 30.130 4.707 -11.903 1.00 76.69 94 TYR A CA 1
ATOM 712 C C . TYR A 1 94 ? 30.186 4.707 -10.363 1.00 76.69 94 TYR A C 1
ATOM 714 O O . TYR A 1 94 ? 30.810 3.825 -9.780 1.00 76.69 94 TYR A O 1
ATOM 722 N N . GLU A 1 95 ? 29.468 5.621 -9.704 1.00 68.19 95 GLU A N 1
ATOM 723 C CA . GLU A 1 95 ? 29.374 5.717 -8.233 1.00 68.19 95 GLU A CA 1
ATOM 724 C C . GLU A 1 95 ? 28.779 4.460 -7.573 1.00 68.19 95 GLU A C 1
ATOM 726 O O . GLU A 1 95 ? 29.096 4.141 -6.432 1.00 68.19 95 GLU A O 1
ATOM 731 N N . GLU A 1 96 ? 27.971 3.702 -8.315 1.00 74.50 96 GLU A N 1
ATOM 732 C CA . GLU A 1 96 ? 27.328 2.460 -7.870 1.00 74.50 96 GLU A CA 1
ATOM 733 C C . GLU A 1 96 ? 28.101 1.208 -8.338 1.00 74.50 96 GLU A C 1
ATOM 735 O O . GLU A 1 96 ? 27.560 0.099 -8.371 1.00 74.50 96 GLU A O 1
ATOM 740 N N . GLY A 1 97 ? 29.361 1.378 -8.756 1.00 76.12 97 GLY A N 1
ATOM 741 C CA . GLY A 1 97 ? 30.218 0.303 -9.267 1.00 76.12 97 GLY A CA 1
ATOM 742 C C . GLY A 1 97 ? 30.016 -0.030 -10.750 1.00 76.12 97 GLY A C 1
ATOM 743 O O . GLY A 1 97 ? 30.425 -1.102 -11.195 1.00 76.12 97 GLY A O 1
ATOM 744 N N . GLY A 1 98 ? 29.371 0.852 -11.517 1.00 80.56 98 GLY A N 1
ATOM 745 C CA . GLY A 1 98 ? 29.169 0.706 -12.959 1.00 80.56 98 GLY A CA 1
ATOM 746 C C . GLY A 1 98 ? 30.194 1.440 -13.833 1.00 80.56 98 GLY A C 1
ATOM 747 O O . GLY A 1 98 ? 31.279 1.826 -13.405 1.00 80.56 98 GLY A O 1
ATOM 748 N N . THR A 1 99 ? 29.843 1.635 -15.103 1.00 75.50 99 THR A N 1
ATOM 749 C CA . THR A 1 99 ? 30.692 2.260 -16.140 1.00 75.50 99 THR A CA 1
ATOM 750 C C . THR A 1 99 ? 30.099 3.553 -16.702 1.00 75.50 99 THR A C 1
ATOM 752 O O . THR A 1 99 ? 30.812 4.324 -17.347 1.00 75.50 99 THR A O 1
ATOM 755 N N . PHE A 1 100 ? 28.808 3.806 -16.471 1.00 74.62 100 PHE A N 1
ATOM 756 C CA . PHE A 1 100 ? 28.099 4.975 -16.984 1.00 74.62 100 PHE A CA 1
ATOM 757 C C . PHE A 1 100 ? 28.513 6.253 -16.242 1.00 74.62 100 PHE A C 1
ATOM 759 O O . PHE A 1 100 ? 28.783 6.207 -15.042 1.00 74.62 100 PHE A O 1
ATOM 766 N N . ALA A 1 101 ? 28.549 7.387 -16.951 1.00 69.94 101 ALA A N 1
ATOM 767 C CA . ALA A 1 101 ? 28.945 8.701 -16.429 1.00 69.94 101 ALA A CA 1
ATOM 768 C C . ALA A 1 101 ? 30.403 8.808 -15.935 1.00 69.94 101 ALA A C 1
ATOM 770 O O . ALA A 1 101 ? 30.792 9.806 -15.339 1.00 69.94 101 ALA A O 1
ATOM 771 N N . ARG A 1 102 ? 31.275 7.836 -16.243 1.00 72.31 102 ARG A N 1
ATOM 772 C CA . ARG A 1 102 ? 32.696 7.879 -15.842 1.00 72.31 102 ARG A CA 1
ATOM 773 C C . ARG A 1 102 ? 33.443 9.117 -16.370 1.00 72.31 102 ARG A C 1
ATOM 775 O O . ARG A 1 102 ? 34.420 9.543 -15.762 1.00 72.31 102 ARG A O 1
ATOM 782 N N . TRP A 1 103 ? 32.991 9.703 -17.481 1.00 67.50 103 TRP A N 1
ATOM 783 C CA . TRP A 1 103 ? 33.534 10.948 -18.041 1.00 67.50 103 TRP A CA 1
ATOM 784 C C . TRP A 1 103 ? 33.255 12.186 -17.173 1.00 67.50 103 TRP A C 1
ATOM 786 O O . TRP A 1 103 ? 33.951 13.187 -17.320 1.00 67.50 103 TRP A O 1
ATOM 796 N N . GLU A 1 104 ? 32.309 12.127 -16.232 1.00 64.81 104 GLU A N 1
ATOM 797 C CA . GLU A 1 104 ? 32.084 13.205 -15.260 1.00 64.81 104 GLU A CA 1
ATOM 798 C C . GLU A 1 104 ? 33.304 13.405 -14.344 1.00 64.81 104 GLU A C 1
ATOM 800 O O . GLU A 1 104 ? 33.598 14.537 -13.962 1.00 64.81 104 GLU A O 1
ATOM 805 N N . LEU A 1 105 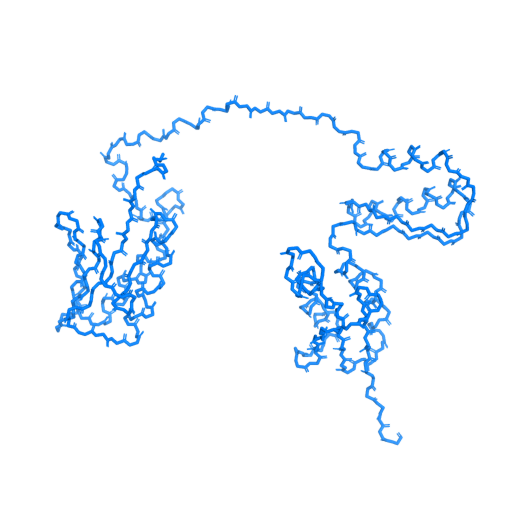? 34.102 12.349 -14.113 1.00 63.72 105 LEU A N 1
ATOM 806 C CA . LEU A 1 105 ? 35.393 12.436 -13.415 1.00 63.72 105 LEU A CA 1
ATOM 807 C C . LEU A 1 105 ? 36.426 13.261 -14.193 1.00 63.72 105 LEU A C 1
ATOM 809 O O . LEU A 1 105 ? 37.210 13.992 -13.597 1.00 63.72 105 LEU A O 1
ATOM 813 N N . ALA A 1 106 ? 36.448 13.136 -15.526 1.00 58.84 106 ALA A N 1
ATOM 814 C CA . ALA A 1 106 ? 37.401 13.852 -16.377 1.00 58.84 106 ALA A CA 1
ATOM 815 C C . ALA A 1 106 ? 37.088 15.352 -16.451 1.00 58.84 106 ALA A C 1
ATOM 817 O O . ALA A 1 106 ? 37.990 16.160 -16.664 1.00 58.84 106 ALA A O 1
ATOM 818 N N . ASN A 1 107 ? 35.823 15.721 -16.239 1.00 51.69 107 ASN A N 1
ATOM 819 C CA . ASN A 1 107 ? 35.382 17.108 -16.252 1.00 51.69 107 ASN A CA 1
ATOM 820 C C . ASN A 1 107 ? 35.633 17.858 -14.942 1.00 51.69 107 ASN A C 1
ATOM 822 O O . ASN A 1 107 ? 35.282 19.034 -14.894 1.00 51.69 107 ASN A O 1
ATOM 826 N N . ASN A 1 108 ? 36.221 17.246 -13.898 1.00 49.47 108 ASN A N 1
ATOM 827 C CA . ASN A 1 108 ? 36.299 17.877 -12.572 1.00 49.47 108 ASN A CA 1
ATOM 828 C C . ASN A 1 108 ? 34.960 18.560 -12.232 1.00 49.47 108 ASN A C 1
ATOM 830 O O . ASN A 1 108 ? 34.927 19.667 -11.689 1.00 49.47 108 ASN A O 1
ATOM 834 N N . LEU A 1 109 ? 33.832 17.913 -12.570 1.00 50.81 109 LEU A N 1
ATOM 835 C CA . LEU A 1 109 ? 32.644 18.131 -11.771 1.00 50.81 109 LEU A CA 1
ATOM 836 C C . LEU A 1 109 ? 33.098 17.580 -10.439 1.00 50.81 109 LEU A C 1
ATOM 838 O O . LEU A 1 109 ? 33.165 16.363 -10.265 1.00 50.81 109 LEU A O 1
ATOM 842 N N . SER A 1 110 ? 33.600 18.482 -9.591 1.00 49.56 110 SER A N 1
ATOM 843 C CA . SER A 1 110 ? 33.911 18.195 -8.211 1.00 49.56 110 SER A CA 1
ATOM 844 C C . SER A 1 110 ? 32.821 17.247 -7.766 1.00 49.56 110 SER A C 1
ATOM 846 O O . SER A 1 110 ? 31.642 17.527 -8.016 1.00 49.56 110 SER A O 1
ATOM 848 N N . VAL A 1 111 ? 33.212 16.101 -7.194 1.00 50.38 111 VAL A N 1
ATOM 849 C CA . VAL A 1 111 ? 32.357 15.416 -6.224 1.00 50.38 111 VAL A CA 1
ATOM 850 C C . VAL A 1 111 ? 31.701 16.564 -5.492 1.00 50.38 111 VAL A C 1
ATOM 852 O O . VAL A 1 111 ? 32.442 17.343 -4.885 1.00 50.38 111 VAL A O 1
ATOM 855 N N . ARG A 1 112 ? 30.411 16.830 -5.763 1.00 50.19 112 ARG A N 1
ATOM 856 C CA . ARG A 1 112 ? 29.802 18.039 -5.216 1.00 50.19 112 ARG A CA 1
ATOM 857 C C . ARG A 1 112 ? 30.065 17.865 -3.742 1.00 50.19 112 ARG A C 1
ATOM 859 O O . ARG A 1 112 ? 29.690 16.812 -3.217 1.00 50.19 112 ARG A O 1
ATOM 866 N N . ASP A 1 113 ? 30.795 18.805 -3.135 1.00 59.09 113 ASP A N 1
ATOM 867 C CA . ASP A 1 113 ? 30.897 18.824 -1.684 1.00 59.09 113 ASP A CA 1
ATOM 868 C C . ASP A 1 113 ? 29.468 18.577 -1.217 1.00 59.09 113 ASP A C 1
ATOM 870 O O . ASP A 1 113 ? 28.579 19.252 -1.765 1.00 59.09 113 ASP A O 1
ATOM 874 N N . PRO A 1 114 ? 29.232 17.518 -0.412 1.00 59.19 114 PRO A N 1
ATOM 875 C CA . PRO A 1 114 ? 27.887 17.055 -0.103 1.00 59.19 114 PRO A CA 1
ATOM 876 C C . PRO A 1 114 ? 27.063 18.295 0.165 1.00 59.19 114 PRO A C 1
ATOM 878 O O . PRO A 1 114 ? 27.515 19.117 0.971 1.00 59.19 114 PRO A O 1
ATOM 881 N N . GLU A 1 115 ? 26.001 18.491 -0.638 1.00 62.75 115 GLU A N 1
ATOM 882 C CA . GLU A 1 115 ? 25.328 19.790 -0.715 1.00 62.75 115 GLU A CA 1
ATOM 883 C C . GLU A 1 115 ? 25.168 20.296 0.713 1.00 62.75 115 GLU A C 1
ATOM 885 O O . GLU A 1 115 ? 24.683 19.526 1.552 1.00 62.75 115 GLU A O 1
ATOM 890 N N . PRO A 1 116 ? 25.700 21.493 1.035 1.00 74.31 116 PRO A N 1
ATOM 891 C CA . PRO A 1 116 ? 25.801 21.913 2.419 1.00 74.31 116 PRO A CA 1
ATOM 892 C C . PRO A 1 116 ? 24.408 21.790 3.002 1.00 74.31 116 PRO A C 1
ATOM 894 O O . PRO A 1 116 ? 23.470 22.313 2.404 1.00 74.31 116 PRO A O 1
ATOM 897 N N . LEU A 1 117 ? 24.273 21.044 4.101 1.00 73.12 117 LEU A N 1
ATOM 898 C CA . LEU A 1 117 ? 23.005 20.830 4.783 1.00 73.12 117 LEU A CA 1
ATOM 899 C C . LEU A 1 117 ? 22.413 22.205 5.098 1.00 73.12 117 LEU A C 1
ATOM 901 O O . LEU 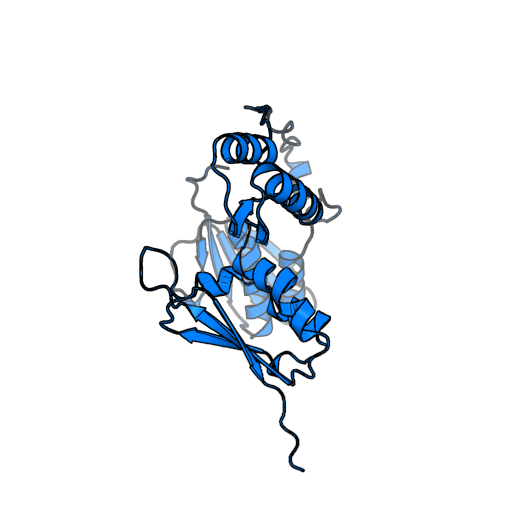A 1 117 ? 22.792 22.848 6.073 1.00 73.12 117 LEU A O 1
ATOM 905 N N . ILE A 1 118 ? 21.550 22.692 4.203 1.00 82.81 118 ILE A N 1
ATOM 906 C CA . ILE A 1 118 ? 21.044 24.069 4.245 1.00 82.81 118 ILE A CA 1
ATOM 907 C C . ILE A 1 118 ? 20.222 24.235 5.516 1.00 82.81 118 ILE A C 1
ATOM 909 O O . ILE A 1 118 ? 20.203 25.292 6.146 1.00 82.81 118 ILE A O 1
ATOM 913 N N . TYR A 1 119 ? 19.529 23.158 5.870 1.00 77.31 119 TYR A N 1
ATOM 914 C CA . TYR A 1 119 ? 18.638 23.107 6.991 1.00 77.31 119 TYR A CA 1
ATOM 915 C C . TYR A 1 119 ? 18.431 21.660 7.410 1.00 77.31 119 TYR A C 1
ATOM 917 O O . TYR A 1 119 ? 17.881 20.856 6.661 1.00 77.31 119 TYR A O 1
ATOM 925 N N . GLU A 1 120 ? 18.846 21.349 8.625 1.00 80.19 120 GLU A N 1
ATOM 926 C CA . GLU A 1 120 ? 18.392 20.170 9.340 1.00 80.19 120 GLU A CA 1
ATOM 927 C C . GLU A 1 120 ? 17.561 20.654 10.508 1.00 80.19 120 GLU A C 1
ATOM 929 O O . GLU A 1 120 ? 17.940 21.584 11.228 1.00 80.19 120 GLU A O 1
ATOM 934 N N . LYS A 1 121 ? 16.399 20.037 10.674 1.00 80.88 121 LYS A N 1
ATOM 935 C CA . LYS A 1 121 ? 15.548 20.317 11.809 1.00 80.88 121 LYS A CA 1
ATOM 936 C C . LYS A 1 121 ? 15.236 19.024 12.517 1.00 80.88 121 LYS A C 1
ATOM 938 O O . LYS A 1 121 ? 14.476 18.201 12.016 1.00 80.88 121 LYS A O 1
ATOM 943 N N . ASN A 1 122 ? 15.788 18.916 13.712 1.00 81.00 122 ASN A N 1
ATOM 944 C CA . ASN A 1 122 ? 15.320 17.962 14.692 1.00 81.00 122 ASN A CA 1
ATOM 945 C C . ASN A 1 122 ? 14.027 18.510 15.291 1.00 81.00 122 ASN A C 1
ATOM 947 O O . ASN A 1 122 ? 13.931 19.698 15.616 1.00 81.00 122 ASN A O 1
ATOM 951 N N . TRP A 1 123 ? 13.025 17.651 15.391 1.00 71.94 123 TRP A N 1
ATOM 952 C CA . TRP A 1 123 ? 11.786 17.959 16.081 1.00 71.94 123 TRP A CA 1
ATOM 953 C C . TRP A 1 123 ? 11.620 16.940 17.193 1.00 71.94 123 TRP A C 1
ATOM 955 O O . TRP A 1 123 ? 11.660 15.740 16.931 1.00 71.94 123 TRP A O 1
ATOM 965 N N . ASP A 1 124 ? 11.409 17.431 18.409 1.00 71.56 124 ASP A N 1
ATOM 966 C CA . ASP A 1 124 ? 10.894 16.608 19.492 1.00 71.56 124 ASP A CA 1
ATOM 967 C C . ASP A 1 124 ? 9.390 16.468 19.272 1.00 71.56 124 ASP A C 1
ATOM 969 O O . ASP A 1 124 ? 8.637 17.442 19.357 1.00 71.56 124 ASP A O 1
ATOM 973 N N . ASN A 1 125 ? 8.966 15.260 18.916 1.00 70.81 125 ASN A N 1
ATOM 974 C CA . ASN A 1 125 ? 7.569 14.876 18.955 1.00 70.81 125 ASN A CA 1
ATOM 975 C C . ASN A 1 125 ? 7.402 13.893 20.110 1.00 70.81 125 ASN A C 1
ATOM 977 O O . ASN A 1 125 ? 8.098 12.882 20.161 1.00 70.81 125 ASN A O 1
ATOM 981 N N . ASN A 1 126 ? 6.455 14.181 20.996 1.00 68.62 126 ASN A N 1
ATOM 982 C CA . ASN A 1 126 ? 6.068 13.305 22.102 1.00 68.62 126 ASN A CA 1
ATOM 983 C C . ASN A 1 126 ? 5.408 11.995 21.614 1.00 68.62 126 ASN A C 1
ATOM 985 O O . ASN A 1 126 ? 5.143 11.090 22.397 1.00 68.62 126 ASN A O 1
ATOM 989 N N . GLY A 1 127 ? 5.202 11.861 20.301 1.00 79.69 127 GLY A N 1
ATOM 990 C CA . GLY A 1 127 ? 4.695 10.655 19.662 1.00 79.69 127 GLY A CA 1
ATOM 991 C C . GLY A 1 127 ? 3.171 10.622 19.667 1.00 79.69 127 GLY A C 1
ATOM 992 O O . GLY A 1 127 ? 2.512 11.087 20.595 1.00 79.69 127 GLY A O 1
ATOM 993 N N . GLU A 1 128 ? 2.598 10.046 18.613 1.00 86.31 128 GLU A N 1
ATOM 994 C CA . GLU A 1 128 ? 1.144 9.966 18.420 1.00 86.31 128 GLU A CA 1
ATOM 995 C C . GLU A 1 128 ? 0.461 9.204 19.577 1.00 86.31 128 GLU A C 1
ATOM 997 O O . GLU A 1 128 ? -0.664 9.519 19.971 1.00 86.31 128 GLU A O 1
ATOM 1002 N N . LYS A 1 129 ? 1.181 8.247 20.185 1.00 88.50 129 LYS A N 1
ATOM 1003 C CA . LYS A 1 129 ? 0.766 7.507 21.386 1.00 88.50 129 LYS A CA 1
ATOM 1004 C C . LYS A 1 129 ? 0.439 8.421 22.573 1.00 88.50 129 LYS A C 1
ATOM 1006 O O . LYS A 1 129 ? -0.610 8.247 23.194 1.00 88.50 129 LYS A O 1
ATOM 1011 N N . GLU A 1 130 ? 1.314 9.365 22.919 1.00 88.69 130 GLU A N 1
ATOM 1012 C CA . GLU A 1 130 ? 1.099 10.224 24.092 1.00 88.69 130 GLU A CA 1
ATOM 1013 C C . GLU A 1 130 ? -0.090 11.164 23.882 1.00 88.69 130 GLU A C 1
ATOM 1015 O O . GLU A 1 130 ? -0.917 11.342 24.782 1.00 88.69 130 GLU A O 1
ATOM 1020 N N . ASP A 1 131 ? -0.228 11.708 22.672 1.00 89.38 131 ASP A N 1
ATOM 1021 C CA . ASP A 1 131 ? -1.364 12.548 22.294 1.00 89.38 131 ASP A CA 1
ATOM 1022 C C . ASP A 1 131 ? -2.690 11.790 22.414 1.00 89.38 131 ASP A C 1
ATOM 1024 O O . ASP A 1 131 ? -3.654 12.305 22.992 1.00 89.38 131 ASP A O 1
ATOM 1028 N N . LEU A 1 132 ? -2.728 10.539 21.947 1.00 91.75 132 LEU A N 1
ATOM 1029 C CA . LEU A 1 132 ? -3.900 9.681 22.073 1.00 91.75 132 LEU A CA 1
ATOM 1030 C C . LEU A 1 132 ? -4.275 9.441 23.541 1.00 91.75 132 LEU A C 1
ATOM 1032 O O . LEU A 1 132 ? -5.428 9.647 23.919 1.00 91.75 132 LEU A O 1
ATOM 1036 N N . LEU A 1 133 ? -3.326 9.049 24.393 1.00 90.62 133 LEU A N 1
ATOM 1037 C CA . LEU A 1 133 ? -3.599 8.792 25.814 1.00 90.62 133 LEU A CA 1
ATOM 1038 C C . LEU A 1 133 ? -4.070 10.058 26.550 1.00 90.62 133 LEU A C 1
ATOM 1040 O O . LEU A 1 133 ? -4.976 10.006 27.389 1.00 90.62 133 LEU A O 1
ATOM 1044 N N . ASN A 1 134 ? -3.525 11.219 26.185 1.00 90.75 134 ASN A N 1
ATOM 1045 C CA . ASN A 1 134 ? -3.971 12.513 26.696 1.00 90.75 134 ASN A CA 1
ATOM 1046 C C . ASN A 1 134 ? -5.415 12.852 26.297 1.00 90.75 134 ASN A C 1
ATOM 1048 O O . ASN A 1 134 ? -6.105 13.541 27.052 1.00 90.75 134 ASN A O 1
ATOM 1052 N N . ILE A 1 135 ? -5.884 12.395 25.134 1.00 91.62 135 ILE A N 1
ATOM 1053 C CA . ILE A 1 135 ? -7.290 12.519 24.727 1.00 91.62 135 ILE A CA 1
ATOM 1054 C C . ILE A 1 135 ? -8.144 11.528 25.522 1.00 91.62 135 ILE A C 1
ATOM 1056 O O . ILE A 1 135 ? -9.109 11.937 26.162 1.00 91.62 135 ILE A O 1
ATOM 1060 N N . ILE A 1 136 ? -7.742 10.255 25.566 1.00 91.88 136 ILE A N 1
ATOM 1061 C CA . ILE A 1 136 ? -8.474 9.177 26.246 1.00 91.88 136 ILE A CA 1
ATOM 1062 C C . ILE A 1 136 ? -8.685 9.484 27.734 1.00 91.88 136 ILE A C 1
ATOM 1064 O O . ILE A 1 136 ? -9.781 9.294 28.249 1.00 91.88 136 ILE A O 1
ATOM 1068 N N . SER A 1 137 ? -7.684 10.041 28.419 1.00 89.50 137 SER A N 1
ATOM 1069 C CA . SER A 1 137 ? -7.797 10.431 29.836 1.00 89.50 137 SER A CA 1
ATOM 1070 C C . SER A 1 137 ? -8.867 11.494 30.130 1.00 89.50 137 SER A C 1
ATOM 1072 O O . SER A 1 137 ? -9.288 11.639 31.279 1.00 89.50 137 SER A O 1
ATOM 1074 N N . LYS A 1 138 ? -9.301 12.255 29.117 1.00 92.38 138 LYS A N 1
ATOM 1075 C CA . LYS A 1 138 ? -10.335 13.298 29.236 1.00 92.38 138 LYS A CA 1
ATOM 1076 C C . LYS A 1 138 ? -11.723 12.791 28.858 1.00 92.38 138 LYS A C 1
ATOM 1078 O O . LYS A 1 138 ? -12.709 13.480 29.129 1.00 92.38 138 LYS A O 1
ATOM 1083 N N . GLU A 1 139 ? -11.800 11.623 28.232 1.00 91.31 139 GLU A N 1
ATOM 1084 C CA . GLU A 1 139 ? -13.053 11.019 27.807 1.00 91.31 139 GLU A CA 1
ATOM 1085 C C . GLU A 1 139 ? -13.762 10.306 28.960 1.00 91.31 139 GLU A C 1
ATOM 1087 O O . GLU A 1 139 ? -13.188 9.959 29.994 1.00 91.31 139 GLU A O 1
ATOM 1092 N N . LYS A 1 140 ? -15.071 10.122 28.792 1.00 87.62 140 LYS A N 1
ATOM 1093 C CA . LYS A 1 140 ? -15.889 9.358 29.739 1.00 87.62 140 LYS A CA 1
ATOM 1094 C C . LYS A 1 140 ? -15.806 7.872 29.422 1.00 87.62 140 LYS A C 1
ATOM 1096 O O . LYS A 1 140 ? -15.481 7.489 28.304 1.00 87.62 140 LYS A O 1
ATOM 1101 N N . ALA A 1 141 ? -16.194 7.051 30.397 1.00 90.56 141 ALA A N 1
ATOM 1102 C CA . ALA A 1 141 ? -16.341 5.618 30.190 1.00 90.56 141 ALA A CA 1
ATOM 1103 C C . ALA A 1 141 ? -17.194 5.325 28.945 1.00 90.56 141 ALA A C 1
ATOM 1105 O O . ALA A 1 141 ? -18.262 5.918 28.753 1.00 90.56 141 ALA A O 1
ATOM 1106 N N . ALA A 1 142 ? -16.705 4.411 28.119 1.00 91.12 142 ALA A N 1
ATOM 1107 C CA . ALA A 1 142 ? -17.318 3.998 26.868 1.00 91.12 142 ALA A CA 1
ATOM 1108 C C . ALA A 1 142 ? -17.225 2.479 26.780 1.00 91.12 142 ALA A C 1
ATOM 1110 O O . ALA A 1 142 ? -16.224 1.913 27.194 1.00 91.12 142 ALA A O 1
ATOM 1111 N N . ASP A 1 143 ? -18.257 1.825 26.254 1.00 92.56 143 ASP A N 1
ATOM 1112 C CA . ASP A 1 143 ? -18.271 0.364 26.126 1.00 92.56 143 ASP A CA 1
ATOM 1113 C C . ASP A 1 143 ? -17.520 -0.109 24.869 1.00 92.56 143 ASP A C 1
ATOM 1115 O O . ASP A 1 143 ? -16.809 -1.110 24.906 1.00 92.56 143 ASP A O 1
ATOM 1119 N N . GLN A 1 144 ? -17.628 0.663 23.780 1.00 95.62 144 GLN A N 1
ATOM 1120 C CA . GLN A 1 144 ? -17.012 0.383 22.484 1.00 95.62 144 GLN A CA 1
ATOM 1121 C C . GLN A 1 144 ? -16.141 1.555 22.040 1.00 95.62 144 GLN A C 1
ATOM 1123 O O . GLN A 1 144 ? -16.599 2.699 21.996 1.00 95.62 144 GLN A O 1
ATOM 1128 N N . VAL A 1 145 ? -14.891 1.268 21.687 1.00 95.25 145 VAL A N 1
ATOM 1129 C CA . VAL A 1 145 ? -13.894 2.267 21.306 1.00 95.25 145 VAL A CA 1
ATOM 1130 C C . VAL A 1 145 ? -13.168 1.803 20.049 1.00 95.25 145 VAL A C 1
ATOM 1132 O O . VAL A 1 145 ? -12.610 0.709 20.005 1.00 95.25 145 VAL A O 1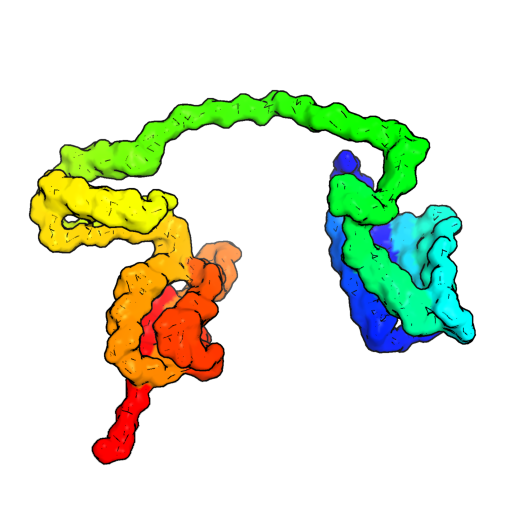
ATOM 1135 N N . VAL A 1 146 ? -13.147 2.654 19.024 1.00 95.19 146 VAL A N 1
ATOM 1136 C CA . VAL A 1 146 ? -12.358 2.436 17.808 1.00 95.19 146 VAL A CA 1
ATOM 1137 C C . VAL A 1 146 ? -11.432 3.625 17.615 1.00 95.19 146 VAL A C 1
ATOM 1139 O O . VAL A 1 146 ? -11.888 4.764 17.551 1.00 95.19 146 VAL A O 1
ATOM 1142 N N . VAL A 1 147 ? -10.136 3.353 17.513 1.00 95.06 147 VAL A N 1
ATOM 1143 C CA . VAL A 1 147 ? -9.088 4.357 17.321 1.00 95.06 147 VAL A CA 1
ATOM 1144 C C . VAL A 1 147 ? -8.282 4.010 16.080 1.00 95.06 147 VAL A C 1
ATOM 1146 O O . VAL A 1 147 ? -8.036 2.838 15.806 1.00 95.06 147 VAL A O 1
ATOM 1149 N N . PHE A 1 148 ? -7.859 5.034 15.344 1.00 95.56 148 PHE A N 1
ATOM 1150 C CA . PHE A 1 148 ? -6.917 4.910 14.238 1.00 95.56 148 PHE A CA 1
ATOM 1151 C C . PHE A 1 148 ? -5.640 5.664 14.602 1.00 95.56 148 PHE A C 1
ATOM 1153 O O . PHE A 1 148 ? -5.719 6.839 14.950 1.00 95.56 148 PHE A O 1
ATOM 1160 N N . ILE A 1 149 ? -4.495 4.986 14.537 1.00 95.44 149 ILE A N 1
ATOM 1161 C CA . ILE A 1 149 ? -3.175 5.550 14.851 1.00 95.44 149 ILE A CA 1
ATOM 1162 C C . ILE A 1 149 ? -2.126 4.970 13.894 1.00 95.44 149 ILE A C 1
ATOM 1164 O O . ILE A 1 149 ? -2.280 3.837 13.431 1.00 95.44 149 ILE A O 1
ATOM 1168 N N . SER A 1 150 ? -1.075 5.718 13.559 1.00 93.31 150 SER A N 1
ATOM 1169 C CA . SER A 1 150 ? -0.050 5.285 12.589 1.00 93.31 150 SER A CA 1
ATOM 1170 C C . SER A 1 150 ? 1.060 4.419 13.203 1.00 93.31 150 SER A C 1
ATOM 1172 O O . SER A 1 150 ? 2.058 4.136 12.540 1.00 93.31 150 SER A O 1
ATOM 1174 N N . GLU A 1 151 ? 0.894 3.986 14.453 1.00 93.19 151 GLU A N 1
ATOM 1175 C CA . GLU A 1 151 ? 1.858 3.145 15.167 1.00 93.19 151 GLU A CA 1
ATOM 1176 C C . GLU A 1 151 ? 1.880 1.700 14.639 1.00 93.19 151 GLU A C 1
ATOM 1178 O O . GLU A 1 151 ? 0.855 1.228 14.147 1.00 93.19 151 GLU A O 1
ATOM 1183 N N . PRO A 1 152 ? 2.998 0.962 14.768 1.00 92.56 152 PRO A N 1
ATOM 1184 C CA . PRO A 1 152 ? 3.107 -0.472 14.473 1.00 92.56 152 PRO A CA 1
ATOM 1185 C C . PRO A 1 152 ? 2.109 -1.378 15.225 1.00 92.56 152 PRO A C 1
ATOM 1187 O O . PRO A 1 152 ? 1.555 -1.009 16.258 1.00 92.56 152 PRO A O 1
ATOM 1190 N N . ALA A 1 153 ? 1.877 -2.590 14.705 1.00 92.06 153 ALA A N 1
ATOM 1191 C CA . ALA A 1 153 ? 0.833 -3.502 15.194 1.00 92.06 153 ALA A CA 1
ATOM 1192 C C . ALA A 1 153 ? 1.003 -3.944 16.659 1.00 92.06 153 ALA A C 1
ATOM 1194 O O . ALA A 1 153 ? 0.017 -4.055 17.386 1.00 92.06 153 ALA A O 1
ATOM 1195 N N . ASP A 1 154 ? 2.239 -4.160 17.103 1.00 93.12 154 ASP A N 1
ATOM 1196 C CA . ASP A 1 154 ? 2.583 -4.470 18.493 1.00 93.12 154 ASP A CA 1
ATOM 1197 C C . ASP A 1 154 ? 2.233 -3.308 19.434 1.00 93.12 154 ASP A C 1
ATOM 1199 O O . ASP A 1 154 ? 1.512 -3.511 20.411 1.00 93.12 154 ASP A O 1
ATOM 1203 N N . ILE A 1 155 ? 2.625 -2.079 19.081 1.00 93.00 155 ILE A N 1
ATOM 1204 C CA . ILE A 1 155 ? 2.292 -0.871 19.854 1.00 93.00 155 ILE A CA 1
ATOM 1205 C C . ILE A 1 155 ? 0.773 -0.650 19.905 1.00 93.00 155 ILE A C 1
ATOM 1207 O O . ILE A 1 155 ? 0.224 -0.317 20.958 1.00 93.00 155 ILE A O 1
ATOM 1211 N N . ARG A 1 156 ? 0.058 -0.872 18.793 1.00 95.38 156 ARG A N 1
ATOM 1212 C CA . ARG A 1 156 ? -1.415 -0.790 18.763 1.00 95.38 156 ARG A CA 1
ATOM 1213 C C . ARG A 1 156 ? -2.072 -1.834 19.668 1.00 95.38 156 ARG A C 1
ATOM 1215 O O . ARG A 1 156 ? -3.074 -1.527 20.314 1.00 95.38 156 ARG A O 1
ATOM 1222 N N . GLY A 1 157 ? -1.505 -3.038 19.744 1.00 93.44 157 GLY A N 1
ATOM 1223 C CA . GLY A 1 157 ? -1.956 -4.091 20.653 1.00 93.44 157 GLY A CA 1
ATOM 1224 C C . GLY A 1 157 ? -1.809 -3.702 22.126 1.00 93.44 157 GLY A C 1
ATOM 1225 O O . GLY A 1 157 ? -2.751 -3.867 22.901 1.00 93.44 157 GLY A O 1
ATOM 1226 N N . GLU A 1 158 ? -0.667 -3.122 22.505 1.00 94.25 158 GLU A N 1
ATOM 1227 C CA . GLU A 1 158 ? -0.445 -2.591 23.858 1.00 94.25 158 GLU A CA 1
ATOM 1228 C C . GLU A 1 158 ? -1.432 -1.461 24.190 1.00 94.25 158 GLU A C 1
ATOM 1230 O O . GLU A 1 158 ? -2.094 -1.484 25.232 1.00 94.25 158 GLU A O 1
ATOM 1235 N N . LEU A 1 159 ? -1.606 -0.517 23.259 1.00 95.06 159 LEU A N 1
ATOM 1236 C CA . LEU A 1 159 ? -2.535 0.605 23.392 1.00 95.06 159 LEU A CA 1
ATOM 1237 C C . LEU A 1 159 ? -3.984 0.163 23.594 1.00 95.06 159 LEU A C 1
ATOM 1239 O O . LEU A 1 159 ? -4.701 0.773 24.386 1.00 95.06 159 LEU A O 1
ATOM 1243 N N . ALA A 1 160 ? -4.430 -0.899 22.919 1.00 95.25 160 ALA A N 1
ATOM 1244 C CA . ALA A 1 160 ? -5.785 -1.414 23.096 1.00 95.25 160 ALA A CA 1
ATOM 1245 C C . ALA A 1 160 ? -6.057 -1.825 24.557 1.00 95.25 160 ALA A C 1
ATOM 1247 O O . ALA A 1 160 ? -7.135 -1.545 25.089 1.00 95.25 160 ALA A O 1
ATOM 1248 N N . GLY A 1 161 ? -5.068 -2.429 25.227 1.00 93.88 161 GLY A N 1
ATOM 1249 C CA . GLY A 1 161 ? -5.151 -2.801 26.642 1.00 93.88 161 GLY A CA 1
ATOM 1250 C C . GLY A 1 161 ? -5.147 -1.594 27.586 1.00 93.88 161 GLY A C 1
ATOM 1251 O O . GLY A 1 161 ? -5.943 -1.543 28.531 1.00 93.88 161 GLY A O 1
ATOM 1252 N N . GLU A 1 162 ? -4.297 -0.600 27.309 1.00 94.38 162 GLU A N 1
ATOM 1253 C CA . GLU A 1 162 ? -4.264 0.662 28.061 1.00 94.38 162 GLU A CA 1
ATOM 1254 C C . GLU A 1 162 ? -5.620 1.390 27.972 1.00 94.38 162 GLU A C 1
ATOM 1256 O O . GLU A 1 162 ? -6.212 1.733 28.996 1.00 94.38 162 GLU A O 1
ATOM 1261 N N . ILE A 1 163 ? -6.172 1.529 26.762 1.00 95.06 163 ILE A N 1
ATOM 1262 C CA . ILE A 1 163 ? -7.453 2.206 26.505 1.00 95.06 163 ILE A CA 1
ATOM 1263 C C . ILE A 1 163 ? -8.625 1.462 27.155 1.00 95.06 163 ILE A C 1
ATOM 1265 O O . ILE A 1 163 ? -9.478 2.096 27.780 1.00 95.06 163 ILE A O 1
ATOM 1269 N N . SER A 1 164 ? -8.664 0.127 27.045 1.00 94.88 164 SER A N 1
ATOM 1270 C CA . SER A 1 164 ? -9.702 -0.692 27.690 1.00 94.88 164 SER A CA 1
ATOM 1271 C C . SER A 1 164 ? -9.713 -0.471 29.202 1.00 94.88 164 SER A C 1
ATOM 1273 O O . SER A 1 164 ? -10.775 -0.259 29.789 1.00 94.88 164 SER A O 1
ATOM 1275 N N . THR A 1 165 ? -8.531 -0.407 29.820 1.00 92.94 165 THR A N 1
ATOM 1276 C CA . THR A 1 165 ? -8.386 -0.149 31.257 1.00 92.94 165 THR A CA 1
ATOM 1277 C C . THR A 1 165 ? -8.806 1.274 31.627 1.00 92.94 165 THR A C 1
ATOM 1279 O O . THR A 1 165 ? -9.523 1.464 32.609 1.00 92.94 165 THR A O 1
ATOM 1282 N N . SER A 1 166 ? -8.390 2.281 30.851 1.00 92.56 166 SER A N 1
ATOM 1283 C CA . SER A 1 166 ? -8.691 3.688 31.138 1.00 92.56 166 SER A CA 1
ATOM 1284 C C . SER A 1 166 ? -10.175 4.034 31.004 1.00 92.56 166 SER A C 1
ATOM 1286 O O . SER A 1 166 ? -10.682 4.820 31.802 1.00 92.56 166 SER A O 1
ATOM 1288 N N . LEU A 1 167 ? -10.875 3.458 30.022 1.00 94.25 167 LEU A N 1
ATOM 1289 C CA . LEU A 1 167 ? -12.282 3.773 29.743 1.00 94.25 167 LEU A CA 1
ATOM 1290 C C . LEU A 1 167 ? -13.272 2.735 30.286 1.00 94.25 167 LEU A C 1
ATOM 1292 O O . LEU A 1 167 ? -14.478 2.974 30.243 1.00 94.25 167 LEU A O 1
ATOM 1296 N N . GLY A 1 168 ? -12.790 1.597 30.795 1.00 92.44 168 GLY A N 1
ATOM 1297 C CA . GLY A 1 168 ? -13.643 0.468 31.173 1.00 92.44 168 GLY A CA 1
ATOM 1298 C C . GLY A 1 168 ? -14.367 -0.159 29.976 1.00 92.44 168 GLY A C 1
ATOM 1299 O O . GLY A 1 168 ? -15.464 -0.689 30.143 1.00 92.44 168 GLY A O 1
ATOM 1300 N N . ALA A 1 169 ? -13.779 -0.054 28.782 1.00 94.19 169 ALA A N 1
ATOM 1301 C CA . ALA A 1 169 ? -14.379 -0.497 27.530 1.00 94.19 169 ALA A CA 1
ATOM 1302 C C . ALA A 1 169 ? -14.265 -2.012 27.359 1.00 94.19 169 ALA A C 1
ATOM 1304 O O . ALA A 1 169 ? -13.182 -2.580 27.533 1.00 94.19 169 ALA A O 1
ATOM 1305 N N . SER A 1 170 ? -15.376 -2.650 26.987 1.00 93.62 170 SER A N 1
ATOM 1306 C CA . SER A 1 170 ? -15.436 -4.087 26.717 1.00 93.62 170 SER A CA 1
ATOM 1307 C C . SER A 1 170 ? -14.958 -4.437 25.306 1.00 93.62 170 SER A C 1
ATOM 1309 O O . SER A 1 170 ? -14.427 -5.527 25.094 1.00 93.62 170 SER A O 1
ATOM 1311 N N . GLU A 1 171 ? -15.080 -3.503 24.357 1.00 95.56 171 GLU A N 1
ATOM 1312 C CA . GLU A 1 171 ? -14.613 -3.664 22.983 1.00 95.56 171 GLU A CA 1
ATOM 1313 C C . GLU A 1 171 ? -13.716 -2.492 22.575 1.00 95.56 171 GLU A C 1
ATOM 1315 O O . GLU A 1 171 ? -14.180 -1.371 22.371 1.00 95.56 171 GLU A O 1
ATOM 1320 N N . VAL A 1 172 ? -12.418 -2.754 22.417 1.00 96.06 172 VAL A N 1
ATOM 1321 C CA . VAL A 1 172 ? -11.443 -1.762 21.946 1.00 96.06 172 VAL A CA 1
ATOM 1322 C C . VAL A 1 172 ? -10.766 -2.265 20.681 1.00 96.06 172 VAL A C 1
ATOM 1324 O O . VAL A 1 172 ? -10.188 -3.350 20.671 1.00 96.06 172 VAL A O 1
ATOM 1327 N N . ARG A 1 173 ? -10.809 -1.462 19.614 1.00 95.62 173 ARG A N 1
ATOM 1328 C CA . ARG A 1 173 ? -10.100 -1.725 18.356 1.00 95.62 173 ARG A CA 1
ATOM 1329 C C . ARG A 1 173 ? -9.162 -0.571 18.038 1.00 95.62 173 ARG A C 1
ATOM 1331 O O . ARG A 1 173 ? -9.614 0.547 17.807 1.00 95.62 173 ARG A O 1
ATOM 1338 N N . VAL A 1 174 ? -7.865 -0.852 17.985 1.00 96.19 174 VAL A N 1
ATOM 1339 C CA . VAL A 1 174 ? -6.844 0.117 17.573 1.00 96.19 174 VAL A CA 1
ATOM 1340 C C . VAL A 1 174 ? -6.328 -0.293 16.197 1.00 96.19 174 VAL A C 1
ATOM 1342 O O . VAL A 1 174 ? -5.621 -1.286 16.053 1.00 96.19 174 VAL A O 1
ATOM 1345 N N . ARG A 1 175 ? -6.732 0.455 15.171 1.00 96.00 175 ARG A N 1
ATOM 1346 C CA . ARG A 1 175 ? -6.442 0.193 13.758 1.00 96.00 175 ARG A CA 1
ATOM 1347 C C . ARG A 1 175 ? -5.309 1.073 13.256 1.00 96.00 175 ARG A C 1
ATOM 1349 O O . ARG A 1 175 ? -5.085 2.167 13.770 1.00 96.00 175 ARG A O 1
ATOM 1356 N N . SER A 1 176 ? -4.637 0.615 12.205 1.00 95.50 176 SER A N 1
ATOM 1357 C CA . SER A 1 176 ? -3.684 1.453 11.484 1.00 95.50 176 SER A CA 1
ATOM 1358 C C . SER A 1 176 ? -4.406 2.631 10.822 1.00 95.50 176 SER A C 1
ATOM 1360 O O . SER A 1 176 ? -5.340 2.434 10.042 1.00 95.50 176 SER A O 1
ATOM 1362 N N . ALA A 1 177 ? -3.963 3.857 11.101 1.00 95.31 177 ALA A N 1
ATOM 1363 C CA . ALA A 1 177 ? -4.345 5.037 10.321 1.00 95.31 177 ALA A CA 1
ATOM 1364 C C . ALA A 1 177 ? -3.642 5.063 8.951 1.00 95.31 177 ALA A C 1
ATOM 1366 O O . ALA A 1 177 ? -4.129 5.678 8.001 1.00 95.31 177 ALA A O 1
ATOM 1367 N N . PHE A 1 178 ? -2.516 4.357 8.826 1.00 92.81 178 PHE A N 1
ATOM 1368 C CA . PHE A 1 178 ? -1.813 4.164 7.567 1.00 92.81 178 PHE A CA 1
ATOM 1369 C C . PHE A 1 178 ? -2.461 3.014 6.787 1.00 92.81 178 PHE A C 1
ATOM 1371 O O . PHE A 1 178 ? -2.390 1.872 7.223 1.00 92.81 178 PHE A O 1
ATOM 1378 N N . LYS A 1 179 ? -3.091 3.301 5.640 1.00 94.31 179 LYS A N 1
ATOM 1379 C CA . LYS A 1 179 ? -3.833 2.326 4.806 1.00 94.31 179 LYS A CA 1
ATOM 1380 C C . LYS A 1 179 ? -4.862 1.487 5.596 1.00 94.31 179 LYS A C 1
ATOM 1382 O O . LYS A 1 179 ? -4.752 0.258 5.647 1.00 94.31 179 LYS A O 1
ATOM 1387 N N . PRO A 1 180 ? -5.885 2.117 6.194 1.00 94.62 180 PRO A N 1
ATOM 1388 C CA . PRO A 1 180 ? -6.832 1.432 7.073 1.00 94.62 180 PRO A CA 1
ATOM 1389 C C . PRO A 1 180 ? -7.553 0.259 6.396 1.00 94.62 180 PRO A C 1
ATOM 1391 O O . PRO A 1 180 ? -7.765 -0.765 7.042 1.00 94.62 180 PRO A O 1
ATOM 1394 N N . GLY A 1 181 ? -7.897 0.362 5.105 1.00 95.44 181 GLY A N 1
ATOM 1395 C CA . GLY A 1 181 ? -8.536 -0.739 4.377 1.00 95.44 181 GLY A CA 1
ATOM 1396 C C . GLY A 1 181 ? -7.653 -1.981 4.242 1.00 95.44 181 GLY A C 1
ATOM 1397 O O . GLY A 1 181 ? -8.130 -3.098 4.428 1.00 95.44 181 GLY A O 1
ATOM 1398 N N . PHE A 1 182 ? -6.363 -1.783 3.960 1.00 96.81 182 PHE A N 1
ATOM 1399 C CA . PHE A 1 182 ? -5.394 -2.869 3.805 1.00 96.81 182 PHE A CA 1
ATOM 1400 C C . PHE A 1 182 ? -5.213 -3.634 5.121 1.00 96.81 182 PHE A C 1
ATOM 1402 O O . PHE A 1 182 ? -5.426 -4.844 5.158 1.00 96.81 182 PHE A O 1
ATOM 1409 N N . PHE A 1 183 ? -4.906 -2.923 6.212 1.00 96.06 183 PHE A N 1
ATOM 1410 C CA . PHE A 1 183 ? -4.670 -3.561 7.511 1.00 96.06 183 PHE A CA 1
ATOM 1411 C C . PHE A 1 183 ? -5.942 -4.121 8.136 1.00 96.06 183 PHE A C 1
ATOM 1413 O O . PHE A 1 183 ? -5.879 -5.122 8.835 1.00 96.06 183 PHE A O 1
ATOM 1420 N N . TRP A 1 184 ? -7.116 -3.549 7.853 1.00 95.50 184 TRP A N 1
ATOM 1421 C CA . TRP A 1 184 ? -8.371 -4.185 8.249 1.00 95.50 184 TRP A CA 1
ATOM 1422 C C . TRP A 1 184 ? -8.507 -5.584 7.632 1.00 95.50 184 TRP A C 1
ATOM 1424 O O . TRP A 1 184 ? -8.854 -6.538 8.331 1.00 95.50 184 TRP A O 1
ATOM 1434 N N . ILE A 1 185 ? -8.189 -5.733 6.342 1.00 95.56 185 ILE A N 1
ATOM 1435 C CA . ILE A 1 185 ? -8.227 -7.042 5.687 1.00 95.56 185 ILE A CA 1
ATOM 1436 C C . ILE A 1 185 ? -7.142 -7.963 6.254 1.00 95.56 185 ILE A C 1
ATOM 1438 O O . ILE A 1 185 ? -7.450 -9.097 6.611 1.00 95.56 185 ILE A O 1
ATOM 1442 N N . GLU A 1 186 ? -5.901 -7.487 6.353 1.00 95.12 186 GLU A N 1
ATOM 1443 C CA . GLU A 1 186 ? -4.762 -8.298 6.794 1.00 95.12 186 GLU A CA 1
ATOM 1444 C C . GLU A 1 186 ? -4.868 -8.749 8.257 1.00 95.12 186 GLU A C 1
ATOM 1446 O O . GLU A 1 186 ? -4.616 -9.912 8.561 1.00 95.12 186 GLU A O 1
ATOM 1451 N N . GLU A 1 187 ? -5.251 -7.848 9.159 1.00 94.19 187 GLU A N 1
ATOM 1452 C CA . GLU A 1 187 ? -5.157 -8.068 10.604 1.00 94.19 187 GLU A CA 1
ATOM 1453 C C . GLU A 1 187 ? -6.466 -8.572 11.220 1.00 94.19 187 GLU A C 1
ATOM 1455 O O . GLU A 1 187 ? -6.431 -9.327 12.189 1.00 94.19 187 GLU A O 1
ATOM 1460 N N . GLU A 1 188 ? -7.630 -8.186 10.680 1.00 92.94 188 GLU A N 1
ATOM 1461 C CA . GLU A 1 188 ? -8.928 -8.596 11.235 1.00 92.94 188 GLU A CA 1
ATOM 1462 C C . GLU A 1 188 ? -9.614 -9.670 10.394 1.00 92.94 188 GLU A C 1
ATOM 1464 O O . GLU A 1 188 ? -10.162 -10.624 10.950 1.00 92.94 188 GLU A O 1
ATOM 1469 N N . ILE A 1 189 ? -9.635 -9.521 9.067 1.00 93.56 189 ILE A N 1
ATOM 1470 C CA . ILE A 1 189 ? -10.456 -10.383 8.209 1.00 93.56 189 ILE A CA 1
ATOM 1471 C C . ILE A 1 189 ? -9.738 -11.678 7.848 1.00 93.56 189 ILE A C 1
ATOM 1473 O O . ILE A 1 189 ? -10.311 -12.752 8.033 1.00 93.56 189 ILE A O 1
ATOM 1477 N N . LEU A 1 190 ? -8.495 -11.607 7.372 1.00 93.00 190 LEU A N 1
ATOM 1478 C CA . LEU A 1 190 ? -7.740 -12.778 6.935 1.00 93.00 190 LEU A CA 1
ATOM 1479 C C . LEU A 1 190 ? -7.613 -13.864 8.014 1.00 93.00 190 LEU A C 1
ATOM 1481 O O . LEU A 1 190 ? -7.916 -15.017 7.692 1.00 93.00 190 LEU A O 1
ATOM 1485 N N . PRO A 1 191 ? -7.302 -13.555 9.290 1.00 92.44 191 PRO A N 1
ATOM 1486 C CA . PRO A 1 191 ? -7.247 -14.572 10.340 1.00 92.44 191 PRO A CA 1
ATOM 1487 C C . PRO A 1 191 ? -8.553 -15.360 10.505 1.00 92.44 191 PRO A C 1
ATOM 1489 O O . PRO A 1 191 ? -8.527 -16.549 10.808 1.00 92.44 191 PRO A O 1
ATOM 1492 N N . GLN A 1 192 ? -9.706 -14.732 10.244 1.00 91.25 192 GLN A N 1
ATOM 1493 C CA . GLN A 1 192 ? -11.019 -15.385 10.315 1.00 91.25 192 GLN A CA 1
ATOM 1494 C C . GLN A 1 192 ? -11.333 -16.260 9.093 1.00 91.25 192 GLN A C 1
ATOM 1496 O O . GLN A 1 192 ? -12.321 -17.004 9.111 1.00 91.25 192 GLN A O 1
ATOM 1501 N N . LEU A 1 193 ? -10.555 -16.132 8.015 1.00 90.88 193 LEU A N 1
ATOM 1502 C CA . LEU A 1 193 ? -10.732 -16.869 6.766 1.00 90.88 193 LEU A CA 1
ATOM 1503 C C . LEU A 1 193 ? -9.773 -18.052 6.627 1.00 90.88 193 LEU A C 1
ATOM 1505 O O . LEU A 1 193 ? -10.115 -18.968 5.893 1.00 90.88 193 LEU A O 1
ATOM 1509 N N . ILE A 1 194 ? -8.640 -18.081 7.339 1.00 87.50 194 ILE A N 1
ATOM 1510 C CA . ILE A 1 194 ? -7.626 -19.153 7.228 1.00 87.50 194 ILE A CA 1
ATOM 1511 C C . ILE A 1 194 ? -8.228 -20.554 7.432 1.00 87.50 194 ILE A C 1
ATOM 1513 O O . ILE A 1 194 ? -7.880 -21.490 6.720 1.00 87.50 194 ILE A O 1
ATOM 1517 N N . GLU A 1 195 ? -9.154 -20.708 8.380 1.00 83.31 195 GLU A N 1
ATOM 1518 C CA . GLU A 1 195 ? -9.797 -22.001 8.663 1.00 83.31 195 GLU A CA 1
ATOM 1519 C C . GLU A 1 195 ? -11.062 -22.251 7.831 1.00 83.31 195 GLU A C 1
ATOM 1521 O O . GLU A 1 195 ? -11.655 -23.332 7.876 1.00 83.31 195 GLU A O 1
ATOM 1526 N N . LYS A 1 196 ? -11.504 -21.254 7.064 1.00 81.19 196 LYS A N 1
ATOM 1527 C CA . LYS A 1 196 ? -12.662 -21.376 6.186 1.00 81.19 196 LYS A CA 1
ATOM 1528 C C . LYS A 1 196 ? -12.137 -21.815 4.826 1.00 81.19 196 LYS A C 1
ATOM 1530 O O . LYS A 1 196 ? -11.248 -21.184 4.275 1.00 81.19 196 LYS A O 1
ATOM 1535 N N . GLN A 1 197 ? -12.686 -22.895 4.273 1.00 82.88 197 GLN A N 1
ATOM 1536 C CA . GLN A 1 197 ? -12.368 -23.365 2.917 1.00 82.88 197 GLN A CA 1
ATOM 1537 C C . GLN A 1 197 ? -12.936 -22.387 1.872 1.00 82.88 197 GLN A C 1
ATOM 1539 O O . GLN A 1 197 ? -13.907 -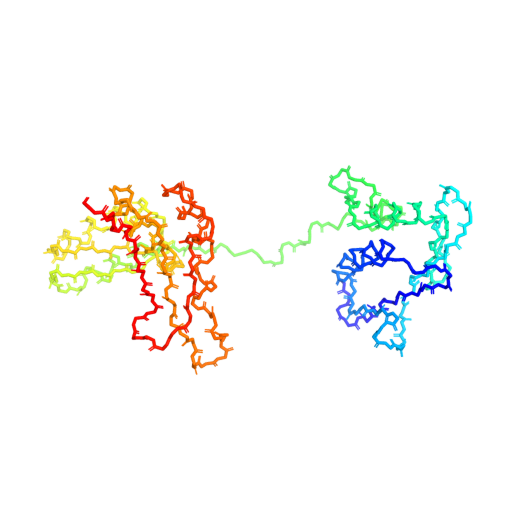22.679 1.177 1.00 82.88 197 GLN A O 1
ATOM 1544 N N . VAL A 1 198 ? -12.397 -21.170 1.842 1.00 86.62 198 VAL A N 1
ATOM 1545 C CA . VAL A 1 198 ? -12.796 -20.107 0.929 1.00 86.62 198 VAL A CA 1
ATOM 1546 C C . VAL A 1 198 ? -12.227 -20.440 -0.441 1.00 86.62 198 VAL A C 1
ATOM 1548 O O . VAL A 1 198 ? -11.017 -20.551 -0.604 1.00 86.62 198 VAL A O 1
ATOM 1551 N N . ASP A 1 199 ? -13.112 -20.595 -1.419 1.00 85.50 199 ASP A N 1
ATOM 1552 C CA . ASP A 1 199 ? -12.730 -20.879 -2.802 1.00 85.50 199 ASP A CA 1
ATOM 1553 C C . ASP A 1 199 ? -12.461 -19.587 -3.582 1.00 85.50 199 ASP A C 1
ATOM 1555 O O . ASP A 1 199 ? -11.564 -19.533 -4.418 1.00 85.50 199 ASP A O 1
ATOM 1559 N N . ARG A 1 200 ? -13.230 -18.528 -3.304 1.00 91.50 200 ARG A N 1
ATOM 1560 C CA . ARG A 1 200 ? -13.156 -17.256 -4.027 1.00 91.50 200 ARG A CA 1
ATOM 1561 C C . ARG A 1 200 ? -13.442 -16.078 -3.105 1.00 91.50 200 ARG A C 1
ATOM 1563 O O . ARG A 1 200 ? -14.221 -16.192 -2.162 1.00 91.50 200 ARG A O 1
ATOM 1570 N N . ILE A 1 201 ? -12.831 -14.933 -3.380 1.00 94.00 201 ILE A N 1
ATOM 1571 C CA . ILE A 1 201 ? -13.023 -13.697 -2.622 1.00 94.00 201 ILE A CA 1
ATOM 1572 C C . ILE A 1 201 ? -13.381 -12.575 -3.584 1.00 94.00 201 ILE A C 1
ATOM 1574 O O . ILE A 1 201 ? -12.633 -12.274 -4.511 1.00 94.00 201 ILE A O 1
ATOM 1578 N N . HIS A 1 202 ? -14.516 -11.924 -3.336 1.00 95.81 202 HIS A N 1
ATOM 1579 C CA . HIS A 1 202 ? -14.823 -10.650 -3.975 1.00 95.81 202 HIS A CA 1
ATOM 1580 C C . HIS A 1 202 ? -14.502 -9.512 -3.011 1.00 95.81 202 HIS A C 1
ATOM 1582 O O . HIS A 1 202 ? -14.983 -9.494 -1.875 1.00 95.81 202 HIS A O 1
ATOM 1588 N N . ILE A 1 203 ? -13.706 -8.557 -3.479 1.00 95.94 203 ILE A N 1
ATOM 1589 C CA . ILE A 1 203 ? -13.330 -7.356 -2.740 1.00 95.94 203 ILE A CA 1
ATOM 1590 C C . ILE A 1 203 ? -14.042 -6.180 -3.391 1.00 95.94 203 ILE A C 1
ATOM 1592 O O . ILE A 1 203 ? -13.710 -5.757 -4.500 1.00 95.94 203 ILE A O 1
ATOM 1596 N N . VAL A 1 204 ? -15.048 -5.655 -2.707 1.00 96.81 204 VAL A N 1
ATOM 1597 C CA . VAL A 1 204 ? -15.835 -4.529 -3.198 1.00 96.81 204 VAL A CA 1
ATOM 1598 C C . VAL A 1 204 ? -15.325 -3.257 -2.553 1.00 96.81 204 VAL A C 1
ATOM 1600 O O . VAL A 1 204 ? -15.277 -3.133 -1.331 1.00 96.81 204 VAL A O 1
ATOM 1603 N N . CYS A 1 205 ? -14.938 -2.309 -3.394 1.00 95.88 205 CYS A N 1
ATOM 1604 C CA . CYS A 1 205 ? -14.520 -0.983 -2.982 1.00 95.88 205 CYS A CA 1
ATOM 1605 C C . CYS A 1 205 ? -15.584 0.026 -3.399 1.00 95.88 205 CYS A C 1
ATOM 1607 O O . CYS A 1 205 ? -16.135 -0.040 -4.504 1.00 95.88 205 CYS A O 1
ATOM 1609 N N . LYS A 1 206 ? -15.832 1.008 -2.535 1.00 94.88 206 LYS A N 1
ATOM 1610 C CA . LYS A 1 206 ? -16.689 2.137 -2.869 1.00 94.88 206 LYS A CA 1
ATOM 1611 C C . LYS A 1 206 ? -16.125 2.860 -4.085 1.00 94.88 206 LYS A C 1
ATOM 1613 O O . LYS A 1 206 ? -14.939 3.178 -4.147 1.00 94.88 206 LYS A O 1
ATOM 1618 N N . LYS A 1 207 ? -16.978 3.159 -5.055 1.00 91.19 207 LYS A N 1
ATOM 1619 C CA . LYS A 1 207 ? -16.617 4.038 -6.162 1.00 91.19 207 LYS A CA 1
ATOM 1620 C C . LYS A 1 207 ? -16.506 5.464 -5.636 1.00 91.19 207 LYS A C 1
ATOM 1622 O O . LYS A 1 207 ? -17.479 6.010 -5.116 1.00 91.19 207 LYS A O 1
ATOM 1627 N N . ASN A 1 208 ? -15.337 6.084 -5.778 1.00 89.50 208 ASN A N 1
ATOM 1628 C CA . ASN A 1 208 ? -15.213 7.489 -5.423 1.00 89.50 208 ASN A CA 1
ATOM 1629 C C . ASN A 1 208 ? -15.906 8.357 -6.484 1.00 89.50 208 ASN A C 1
ATOM 1631 O O . ASN A 1 208 ? -15.545 8.329 -7.660 1.00 89.50 208 ASN A O 1
ATOM 1635 N N . THR A 1 209 ? -16.913 9.117 -6.069 1.00 86.44 209 THR A N 1
ATOM 1636 C CA . THR A 1 209 ? -17.679 10.026 -6.938 1.00 86.44 209 THR A CA 1
ATOM 1637 C C . THR A 1 209 ? -17.514 11.491 -6.537 1.00 86.44 209 THR A C 1
ATOM 1639 O O . THR A 1 209 ? -18.102 12.366 -7.169 1.00 86.44 209 THR A O 1
ATOM 1642 N N . GLN A 1 210 ? -16.715 11.772 -5.501 1.00 80.44 210 GLN A N 1
ATOM 1643 C CA . GLN A 1 210 ? -16.555 13.100 -4.917 1.00 80.44 210 GLN A CA 1
ATOM 1644 C C . GLN A 1 210 ? -15.081 13.528 -4.889 1.00 80.44 210 GLN A C 1
ATOM 1646 O O . GLN A 1 210 ? -14.176 12.718 -4.688 1.00 80.44 210 GLN A O 1
ATOM 1651 N N . GLY A 1 211 ? -14.845 14.832 -5.047 1.00 81.94 211 GLY A N 1
ATOM 1652 C CA . GLY A 1 211 ? -13.510 15.429 -4.974 1.00 81.94 211 GLY A CA 1
ATOM 1653 C C . GLY A 1 211 ? -12.685 15.304 -6.260 1.00 81.94 211 GLY A C 1
ATOM 1654 O O . GLY A 1 211 ? -13.211 15.017 -7.331 1.00 81.94 211 GLY A O 1
ATOM 1655 N N . LEU A 1 212 ? -11.383 15.580 -6.139 1.00 82.44 212 LEU A N 1
ATOM 1656 C CA . LEU A 1 212 ? -10.407 15.544 -7.242 1.00 82.44 212 LEU A CA 1
ATOM 1657 C C . LEU A 1 212 ? -9.708 14.179 -7.390 1.00 82.44 212 LEU A C 1
ATOM 1659 O O . LEU A 1 212 ? -8.891 13.995 -8.287 1.00 82.44 212 LEU A O 1
ATOM 1663 N N . GLU A 1 213 ? -10.009 13.241 -6.496 1.00 87.12 213 GLU A N 1
ATOM 1664 C CA . GLU A 1 213 ? -9.411 11.908 -6.446 1.00 87.12 213 GLU A CA 1
ATOM 1665 C C . GLU A 1 213 ? -10.010 10.967 -7.504 1.00 87.12 213 GLU A C 1
ATOM 1667 O O . GLU A 1 213 ? -11.160 11.113 -7.924 1.00 87.12 213 GLU A O 1
ATOM 1672 N N . MET A 1 214 ? -9.250 9.946 -7.906 1.00 86.38 214 MET A N 1
ATOM 1673 C CA . MET A 1 214 ? -9.691 8.976 -8.915 1.00 86.38 214 MET A CA 1
ATOM 1674 C C . MET A 1 214 ? -10.858 8.105 -8.422 1.00 86.38 214 MET A C 1
ATOM 1676 O O . MET A 1 214 ? -10.972 7.801 -7.235 1.00 86.38 214 MET A O 1
ATOM 1680 N N . ALA A 1 215 ? -11.690 7.610 -9.348 1.00 87.94 215 ALA A N 1
ATOM 1681 C CA . ALA A 1 215 ? -12.833 6.748 -9.017 1.00 87.94 215 ALA A CA 1
ATOM 1682 C C . ALA A 1 215 ? -12.440 5.446 -8.288 1.00 87.94 215 ALA A C 1
ATOM 1684 O O . ALA A 1 215 ? -13.235 4.898 -7.526 1.00 87.94 215 ALA A O 1
ATOM 1685 N N . ASN A 1 216 ? -11.211 4.973 -8.502 1.00 90.06 216 ASN A N 1
ATOM 1686 C CA . ASN A 1 216 ? -10.621 3.786 -7.886 1.00 90.06 216 ASN A CA 1
ATOM 1687 C C . ASN A 1 216 ? -9.696 4.109 -6.692 1.00 90.06 216 ASN A C 1
ATOM 1689 O O . ASN A 1 216 ? -8.904 3.255 -6.301 1.00 90.06 216 ASN A O 1
ATOM 1693 N N . ARG A 1 217 ? -9.777 5.309 -6.095 1.00 93.94 217 ARG A N 1
ATOM 1694 C CA . ARG A 1 217 ? -8.927 5.741 -4.965 1.00 93.94 217 ARG A CA 1
ATOM 1695 C C . ARG A 1 217 ? -8.880 4.739 -3.806 1.00 93.94 217 ARG A C 1
ATOM 1697 O O . ARG A 1 217 ? -7.825 4.529 -3.210 1.00 93.94 217 ARG A O 1
ATOM 1704 N N . TRP A 1 218 ? -10.012 4.126 -3.477 1.00 94.44 218 TRP A N 1
ATOM 1705 C CA . TRP A 1 218 ? -10.097 3.150 -2.388 1.00 94.44 218 TRP A CA 1
ATOM 1706 C C . TRP A 1 218 ? -9.458 1.811 -2.764 1.00 94.44 218 TRP A C 1
ATOM 1708 O O . TRP A 1 218 ? -8.759 1.218 -1.953 1.00 94.44 218 TRP A O 1
ATOM 1718 N N . LEU A 1 219 ? -9.577 1.391 -4.026 1.00 94.38 219 LEU A N 1
ATOM 1719 C CA . LEU A 1 219 ? -8.870 0.214 -4.533 1.00 94.38 219 LEU A CA 1
ATOM 1720 C C . LEU A 1 219 ? -7.343 0.396 -4.472 1.00 94.38 219 LEU A C 1
ATOM 1722 O O . LEU A 1 219 ? -6.630 -0.533 -4.113 1.00 94.38 219 LEU A O 1
ATOM 1726 N N . GLN A 1 220 ? -6.834 1.596 -4.772 1.00 94.00 220 GLN A N 1
ATOM 1727 C CA . GLN A 1 220 ? -5.396 1.890 -4.696 1.00 94.00 220 GLN A CA 1
ATOM 1728 C C . GLN A 1 220 ? -4.835 1.772 -3.271 1.00 94.00 220 GLN A C 1
ATOM 1730 O O . GLN A 1 220 ? -3.692 1.355 -3.095 1.00 94.00 220 GLN A O 1
ATOM 1735 N N . GLU A 1 221 ? -5.627 2.115 -2.250 1.00 95.25 221 GLU A N 1
ATOM 1736 C CA . GLU A 1 221 ? -5.217 1.975 -0.847 1.00 95.25 221 GLU A CA 1
ATOM 1737 C C . GLU A 1 221 ? -4.962 0.518 -0.468 1.00 95.25 221 GLU A C 1
ATOM 1739 O O . GLU A 1 221 ? -4.043 0.237 0.304 1.00 95.25 221 GLU A O 1
ATOM 1744 N N . LEU A 1 222 ? -5.750 -0.393 -1.046 1.00 96.38 222 LEU A N 1
ATOM 1745 C CA . LEU A 1 222 ? -5.651 -1.819 -0.792 1.00 96.38 222 LEU A CA 1
ATOM 1746 C C . LEU A 1 222 ? -4.431 -2.463 -1.443 1.00 96.38 222 LEU A C 1
ATOM 1748 O O . LEU A 1 222 ? -4.153 -3.603 -1.127 1.00 96.38 222 LEU A O 1
ATOM 1752 N N . TYR A 1 223 ? -3.680 -1.807 -2.325 1.00 93.62 223 TYR A N 1
ATOM 1753 C CA . TYR A 1 223 ? -2.501 -2.453 -2.906 1.00 93.62 223 TYR A CA 1
ATOM 1754 C C . TYR A 1 223 ? -1.418 -2.721 -1.832 1.00 93.62 223 TYR A C 1
ATOM 1756 O O . TYR A 1 223 ? -1.050 -1.765 -1.125 1.00 93.62 223 TYR A O 1
ATOM 1764 N N . PRO A 1 224 ? -0.833 -3.940 -1.728 1.00 95.69 224 PRO A N 1
ATOM 1765 C CA . PRO A 1 224 ? -1.050 -5.162 -2.534 1.00 95.69 224 PRO A CA 1
ATOM 1766 C C . PRO A 1 224 ? -1.825 -6.287 -1.793 1.00 95.69 224 PRO A C 1
ATOM 1768 O O . PRO A 1 224 ? -1.284 -7.354 -1.512 1.00 95.69 224 PRO A O 1
ATOM 1771 N N . VAL A 1 225 ? -3.080 -6.062 -1.393 1.00 95.81 225 VAL A N 1
ATOM 1772 C CA . VAL A 1 225 ? -3.839 -6.977 -0.513 1.00 95.81 225 VAL A CA 1
ATOM 1773 C C . VAL A 1 225 ? -4.110 -8.338 -1.150 1.00 95.81 225 VAL A C 1
ATOM 1775 O O . VAL A 1 225 ? -4.151 -9.344 -0.452 1.00 95.81 225 VAL A O 1
ATOM 1778 N N . ASP A 1 226 ? -4.275 -8.392 -2.467 1.00 94.44 226 ASP A N 1
ATOM 1779 C CA . ASP A 1 226 ? -4.453 -9.623 -3.233 1.00 94.44 226 ASP A CA 1
ATOM 1780 C C . ASP A 1 226 ? -3.268 -10.571 -3.065 1.00 94.44 226 ASP A C 1
ATOM 1782 O O . ASP A 1 226 ? -3.467 -11.748 -2.765 1.00 94.44 226 ASP A O 1
ATOM 1786 N N . GLU A 1 227 ? -2.040 -10.060 -3.166 1.00 95.00 227 GLU A N 1
ATOM 1787 C CA . GLU A 1 227 ? -0.828 -10.852 -2.942 1.00 95.00 227 GLU A CA 1
ATOM 1788 C C . GLU A 1 227 ? -0.767 -11.404 -1.511 1.00 95.00 227 GLU A C 1
ATOM 1790 O O . GLU A 1 227 ? -0.397 -12.564 -1.297 1.00 95.00 227 GLU A O 1
ATOM 1795 N N . ILE A 1 228 ? -1.176 -10.596 -0.526 1.00 95.38 228 ILE A N 1
ATOM 1796 C CA . ILE A 1 228 ? -1.232 -11.012 0.880 1.00 95.38 228 ILE A CA 1
ATOM 1797 C C . ILE A 1 228 ? -2.273 -12.118 1.079 1.00 95.38 228 ILE A C 1
ATOM 1799 O O . ILE A 1 228 ? -1.964 -13.144 1.688 1.00 95.38 228 ILE A O 1
ATOM 1803 N N . ILE A 1 229 ? -3.477 -11.957 0.521 1.00 93.88 229 ILE A N 1
ATOM 1804 C CA . ILE A 1 229 ? -4.557 -12.948 0.600 1.00 93.88 229 ILE A CA 1
ATOM 1805 C C . ILE A 1 229 ? -4.137 -14.264 -0.066 1.00 93.88 229 ILE A C 1
ATOM 1807 O O . ILE A 1 229 ? -4.281 -15.322 0.544 1.00 93.88 229 ILE A O 1
ATOM 1811 N N . ILE A 1 230 ? -3.585 -14.211 -1.284 1.00 92.19 230 ILE A N 1
ATOM 1812 C CA . ILE A 1 230 ? -3.082 -15.380 -2.030 1.00 92.19 230 ILE A CA 1
ATOM 1813 C C . ILE A 1 230 ? -2.081 -16.157 -1.181 1.00 92.19 230 ILE A C 1
ATOM 1815 O O . ILE A 1 230 ? -2.192 -17.374 -1.026 1.00 92.19 230 ILE A O 1
ATOM 1819 N N . LYS A 1 231 ? -1.118 -15.446 -0.589 1.00 92.19 231 LYS A N 1
ATOM 1820 C CA . LYS A 1 231 ? -0.076 -16.055 0.232 1.00 92.19 231 LYS A CA 1
ATOM 1821 C C . LYS A 1 231 ? -0.639 -16.696 1.500 1.00 92.19 231 LYS A C 1
ATOM 1823 O O . LYS A 1 231 ? -0.191 -17.780 1.868 1.00 92.19 231 LYS A O 1
ATOM 1828 N N . GLN A 1 232 ? -1.579 -16.038 2.178 1.00 91.25 232 GLN A N 1
ATOM 1829 C CA . GLN A 1 232 ? -2.115 -16.519 3.455 1.00 91.25 232 GLN A CA 1
ATOM 1830 C C . GLN A 1 232 ? -3.151 -17.640 3.292 1.00 91.25 232 GLN A C 1
ATOM 1832 O O . GLN A 1 232 ? -3.127 -18.593 4.068 1.00 91.25 232 GLN A O 1
ATOM 1837 N N . LEU A 1 233 ? -4.028 -17.560 2.286 1.00 90.75 233 LEU A N 1
ATOM 1838 C CA . LEU A 1 233 ? -5.090 -18.549 2.047 1.00 90.75 233 LEU A CA 1
ATOM 1839 C C . LEU A 1 233 ? -4.696 -19.654 1.059 1.00 90.75 233 LEU A C 1
ATOM 1841 O O . LEU A 1 233 ? -5.447 -20.609 0.893 1.00 90.75 233 LEU A O 1
ATOM 1845 N N . GLN A 1 234 ? -3.530 -19.548 0.414 1.00 89.88 234 GLN A N 1
ATOM 1846 C CA . GLN A 1 234 ? -3.027 -20.515 -0.573 1.00 89.88 234 GLN A CA 1
ATOM 1847 C C . GLN A 1 234 ? -3.974 -20.725 -1.773 1.00 89.88 234 GLN A C 1
ATOM 1849 O O . GLN A 1 234 ? -4.053 -21.820 -2.331 1.00 89.88 234 GLN A O 1
ATOM 1854 N N . ILE A 1 235 ? -4.676 -19.667 -2.186 1.00 89.31 235 ILE A N 1
ATOM 1855 C CA . ILE A 1 235 ? -5.536 -19.639 -3.383 1.00 89.31 235 ILE A CA 1
ATOM 1856 C C . ILE A 1 235 ? -4.801 -19.015 -4.577 1.00 89.31 235 ILE A C 1
ATOM 1858 O O . ILE A 1 235 ? -3.750 -18.400 -4.420 1.00 89.31 235 ILE A O 1
ATOM 1862 N N . THR A 1 236 ? -5.342 -19.157 -5.785 1.00 89.50 236 THR A N 1
ATOM 1863 C CA . THR A 1 236 ? -4.762 -18.584 -7.011 1.00 89.50 236 THR A CA 1
ATOM 1864 C C . THR A 1 236 ? -5.337 -17.200 -7.333 1.00 89.50 236 THR A C 1
ATOM 1866 O O . THR A 1 236 ? -6.426 -16.845 -6.889 1.00 89.50 236 THR A O 1
ATOM 1869 N N . THR A 1 237 ? -4.618 -16.394 -8.123 1.00 86.94 237 THR A N 1
ATOM 1870 C CA . THR A 1 237 ? -5.010 -15.007 -8.452 1.00 86.94 237 THR A CA 1
ATOM 1871 C C . THR A 1 237 ? -6.383 -14.896 -9.122 1.00 86.94 237 THR A C 1
ATOM 1873 O O . THR A 1 237 ? -7.112 -13.948 -8.860 1.00 86.94 237 THR A O 1
ATOM 1876 N N . ASP A 1 238 ? -6.787 -15.881 -9.928 1.00 90.31 238 ASP A N 1
ATOM 1877 C CA . ASP A 1 238 ? -8.109 -15.945 -10.574 1.00 90.31 238 ASP A CA 1
ATOM 1878 C C . ASP A 1 238 ? -9.279 -16.150 -9.590 1.00 90.31 238 ASP A C 1
ATOM 1880 O O . ASP A 1 238 ? -10.446 -16.112 -9.986 1.00 90.31 238 ASP A O 1
ATOM 1884 N N . ARG A 1 239 ? -8.980 -16.363 -8.303 1.00 91.44 239 ARG A N 1
ATOM 1885 C CA . ARG A 1 239 ? -9.955 -16.492 -7.215 1.00 91.44 239 ARG A CA 1
ATOM 1886 C C . ARG A 1 239 ? -10.172 -15.200 -6.433 1.00 91.44 239 ARG A C 1
ATOM 1888 O O . ARG A 1 239 ? -10.983 -15.201 -5.508 1.00 91.44 239 ARG A O 1
ATOM 1895 N N . ILE A 1 240 ? -9.499 -14.109 -6.796 1.00 93.75 240 ILE A N 1
ATOM 1896 C CA . ILE A 1 240 ? -9.716 -12.784 -6.207 1.00 93.75 240 ILE A CA 1
ATOM 1897 C C . ILE A 1 240 ? -10.228 -11.839 -7.288 1.00 93.75 240 ILE A C 1
ATOM 1899 O O . ILE A 1 240 ? -9.580 -11.636 -8.311 1.00 93.75 240 ILE A O 1
ATOM 1903 N N . GLU A 1 241 ? -11.388 -11.236 -7.049 1.00 95.12 241 GLU A N 1
ATOM 1904 C CA . GLU A 1 241 ? -11.987 -10.267 -7.967 1.00 95.12 241 GLU A CA 1
ATOM 1905 C C . GLU A 1 241 ? -12.297 -8.956 -7.249 1.00 95.12 241 GLU A C 1
ATOM 1907 O O . GLU A 1 241 ? -12.826 -8.946 -6.135 1.00 95.12 241 GLU A O 1
ATOM 1912 N N . PHE A 1 242 ? -11.985 -7.841 -7.909 1.00 94.94 242 PHE A N 1
ATOM 1913 C CA . PHE A 1 242 ? -12.231 -6.499 -7.395 1.00 94.94 242 PHE A CA 1
ATOM 1914 C C . PHE A 1 242 ? -13.415 -5.849 -8.104 1.00 94.94 242 PHE A C 1
ATOM 1916 O O . PHE A 1 242 ? -13.495 -5.851 -9.333 1.00 94.94 242 PHE A O 1
ATOM 1923 N N . PHE A 1 243 ? -14.291 -5.217 -7.327 1.00 94.12 243 PHE A N 1
ATOM 1924 C CA . PHE A 1 243 ? -15.461 -4.505 -7.835 1.00 94.12 243 PHE A CA 1
ATOM 1925 C C . PHE A 1 243 ? -15.474 -3.060 -7.339 1.00 94.12 243 PHE A C 1
ATOM 1927 O O . PHE A 1 243 ? -15.126 -2.783 -6.192 1.00 94.12 243 PHE A O 1
ATOM 1934 N N . LEU A 1 244 ? -15.901 -2.138 -8.206 1.00 93.94 244 LEU A N 1
ATOM 1935 C CA . LEU A 1 244 ? -16.186 -0.750 -7.844 1.00 93.94 244 LEU A CA 1
ATOM 1936 C C . LEU A 1 244 ? -17.701 -0.543 -7.850 1.00 93.94 244 LEU A C 1
ATOM 1938 O O . LEU A 1 244 ? -18.312 -0.478 -8.917 1.00 93.94 244 LEU A O 1
ATOM 1942 N N . GLU A 1 245 ? -18.295 -0.429 -6.665 1.00 93.38 245 GLU A N 1
ATOM 1943 C CA . GLU A 1 245 ? -19.747 -0.307 -6.479 1.00 93.38 245 GLU A CA 1
ATOM 1944 C C . GLU A 1 245 ? -20.099 0.970 -5.697 1.00 93.38 245 GLU A C 1
ATOM 1946 O O . GLU A 1 245 ? -19.287 1.522 -4.951 1.00 93.38 245 GLU A O 1
ATOM 1951 N N . GLU A 1 246 ? -21.327 1.465 -5.853 1.00 91.81 246 GLU A N 1
ATOM 1952 C CA . GLU A 1 246 ? -21.872 2.534 -5.008 1.00 91.81 246 GLU A CA 1
ATOM 1953 C C . GLU A 1 246 ? -22.449 1.921 -3.728 1.00 91.81 246 GLU A C 1
ATOM 1955 O O . GLU A 1 246 ? -23.651 1.711 -3.592 1.00 91.81 246 GLU A O 1
ATOM 1960 N N . ILE A 1 247 ? -21.548 1.583 -2.810 1.00 92.44 247 ILE A N 1
ATOM 1961 C CA . ILE A 1 247 ? -21.863 1.013 -1.498 1.00 92.44 247 ILE A CA 1
ATOM 1962 C C . ILE A 1 247 ? -21.716 2.062 -0.391 1.00 92.44 247 ILE A C 1
ATOM 1964 O O . ILE A 1 247 ? -20.981 3.047 -0.522 1.00 92.44 247 ILE A O 1
ATOM 1968 N N . GLU A 1 248 ? -22.428 1.851 0.717 1.00 92.50 248 GLU A N 1
ATOM 1969 C CA . GLU A 1 248 ? -22.316 2.712 1.895 1.00 92.50 248 GLU A CA 1
ATOM 1970 C C . GLU A 1 248 ? -20.936 2.585 2.568 1.00 92.50 248 GLU A C 1
ATOM 1972 O O . GLU A 1 248 ? -20.242 3.610 2.645 1.00 92.50 248 GLU A O 1
ATOM 1977 N N . PRO A 1 249 ? -20.479 1.378 2.984 1.00 94.00 249 PRO A N 1
ATOM 1978 C CA . PRO A 1 249 ? -19.128 1.211 3.509 1.00 94.00 249 PRO A CA 1
ATOM 1979 C C . PRO A 1 249 ? -18.072 1.460 2.428 1.00 94.00 249 PRO A C 1
ATOM 1981 O O . PRO A 1 249 ? -18.329 1.323 1.237 1.00 94.00 249 PRO A O 1
ATOM 1984 N N . ILE A 1 250 ? -16.856 1.816 2.848 1.00 94.31 250 ILE A N 1
ATOM 1985 C CA . ILE A 1 250 ? -15.737 2.016 1.913 1.00 94.31 250 ILE A CA 1
ATOM 1986 C C . ILE A 1 250 ? -15.282 0.676 1.315 1.00 94.31 250 ILE A C 1
ATOM 1988 O O . ILE A 1 250 ? -14.959 0.610 0.128 1.00 94.31 250 ILE A O 1
ATOM 1992 N N . TYR A 1 251 ? -15.293 -0.382 2.126 1.00 95.81 251 TYR A N 1
ATOM 1993 C CA . TYR A 1 251 ? -14.830 -1.716 1.761 1.00 95.81 251 TYR A CA 1
ATOM 1994 C C . TYR A 1 251 ? -15.837 -2.774 2.211 1.00 95.81 251 TYR A C 1
ATOM 1996 O O . TYR A 1 251 ? -16.392 -2.686 3.307 1.00 95.81 251 TYR A O 1
ATOM 2004 N N . GLU A 1 252 ? -16.023 -3.803 1.393 1.00 95.81 252 GLU A N 1
ATOM 2005 C CA . GLU A 1 252 ? -16.768 -5.010 1.734 1.00 95.81 252 GLU A CA 1
ATOM 2006 C C . GLU A 1 252 ? -16.021 -6.228 1.179 1.00 95.81 252 GLU A C 1
ATOM 2008 O O . GLU A 1 252 ? -15.619 -6.242 0.014 1.00 95.81 252 GLU A O 1
ATOM 2013 N N . LEU A 1 253 ? -15.834 -7.260 2.006 1.00 94.25 253 LEU A N 1
ATOM 2014 C CA . LEU A 1 253 ? -15.212 -8.513 1.587 1.00 94.25 253 LEU A CA 1
ATOM 2015 C C . LEU A 1 253 ? -16.259 -9.628 1.589 1.00 94.25 253 LEU A C 1
ATOM 2017 O O . LEU A 1 253 ? -16.858 -9.921 2.624 1.00 94.25 253 LEU A O 1
ATOM 2021 N N . ARG A 1 254 ? -16.473 -10.257 0.432 1.00 94.25 254 ARG A N 1
ATOM 2022 C CA . ARG A 1 254 ? -17.469 -11.318 0.234 1.00 94.25 254 ARG A CA 1
ATOM 2023 C C . ARG A 1 254 ? -16.740 -12.642 -0.051 1.00 94.25 254 ARG A C 1
ATOM 2025 O O . ARG A 1 254 ? -16.414 -12.913 -1.211 1.00 94.25 254 ARG A O 1
ATOM 2032 N N . PRO A 1 255 ? -16.435 -13.456 0.978 1.00 90.25 255 PRO A N 1
ATOM 2033 C CA . PRO A 1 255 ? -15.866 -14.782 0.775 1.00 90.25 255 PRO A CA 1
ATOM 2034 C C . PRO A 1 255 ? -16.941 -15.737 0.242 1.00 90.25 255 PRO A C 1
ATOM 2036 O O . PRO A 1 255 ? -18.059 -15.800 0.758 1.00 90.25 255 PRO A O 1
ATOM 2039 N N . LEU A 1 256 ? -16.588 -16.505 -0.778 1.00 86.94 256 LEU A N 1
ATOM 2040 C CA . LEU A 1 256 ? -17.417 -17.527 -1.396 1.00 86.94 256 LEU A CA 1
ATOM 2041 C C . LEU A 1 256 ? -16.817 -18.892 -1.063 1.00 86.94 256 LEU A C 1
ATOM 2043 O O . LEU A 1 256 ? -15.655 -19.172 -1.354 1.00 86.94 256 LEU A O 1
ATOM 2047 N N . ILE A 1 257 ? -17.625 -19.729 -0.421 1.00 81.56 257 ILE A N 1
ATOM 2048 C CA . ILE A 1 257 ? -17.286 -21.116 -0.104 1.00 81.56 257 ILE A CA 1
ATOM 2049 C C . ILE A 1 257 ? -17.954 -21.976 -1.169 1.00 81.56 257 ILE A C 1
ATOM 2051 O O . ILE A 1 257 ? -19.158 -21.828 -1.411 1.00 81.56 257 ILE A O 1
ATOM 2055 N N . GLU A 1 258 ? -17.198 -22.870 -1.797 1.00 67.00 258 GLU A N 1
ATOM 2056 C CA . GLU A 1 258 ? -17.768 -23.838 -2.725 1.00 67.00 258 GLU A CA 1
ATOM 2057 C C . GLU A 1 258 ? -18.707 -24.758 -1.926 1.00 67.00 258 GLU A C 1
ATOM 2059 O O . GLU A 1 258 ? -18.281 -25.569 -1.102 1.00 67.00 258 GLU A O 1
ATOM 2064 N N . ARG A 1 259 ? -20.027 -24.597 -2.094 1.00 52.12 259 ARG A N 1
ATOM 2065 C CA . ARG A 1 259 ? -20.974 -25.596 -1.592 1.00 52.12 259 ARG A CA 1
ATOM 2066 C C . ARG A 1 259 ? -20.817 -26.820 -2.481 1.00 52.12 259 ARG A C 1
ATOM 2068 O O . ARG A 1 259 ? -21.322 -26.823 -3.601 1.00 52.12 259 ARG A O 1
ATOM 2075 N N . GLY A 1 260 ? -20.135 -27.841 -1.971 1.00 41.16 260 GLY A N 1
ATOM 2076 C CA . GLY A 1 260 ? -20.164 -29.169 -2.568 1.00 41.16 260 GLY A CA 1
ATOM 2077 C C . GLY A 1 260 ? -21.612 -29.583 -2.839 1.00 41.16 260 GLY A C 1
ATOM 2078 O O . GLY A 1 260 ? -22.486 -29.451 -1.980 1.00 41.16 260 GLY A O 1
ATOM 2079 N N . ILE A 1 261 ? -21.881 -30.031 -4.063 1.00 34.69 261 ILE A N 1
ATOM 2080 C CA . ILE A 1 261 ? -23.072 -30.824 -4.347 1.00 34.69 261 ILE A CA 1
ATOM 2081 C C . ILE A 1 261 ? -22.846 -32.193 -3.686 1.00 34.69 261 ILE A C 1
ATOM 2083 O O . ILE A 1 261 ? -21.845 -32.848 -3.977 1.00 34.69 261 ILE A O 1
ATOM 2087 N N . VAL A 1 262 ? -23.843 -32.584 -2.877 1.00 30.64 262 VAL A N 1
ATOM 2088 C CA . VAL A 1 262 ? -24.025 -33.780 -2.018 1.00 30.64 262 VAL A CA 1
ATOM 2089 C C . VAL A 1 262 ? -23.538 -33.636 -0.578 1.00 30.64 262 VAL A C 1
ATOM 2091 O O . VAL A 1 262 ? -22.317 -33.690 -0.330 1.00 30.64 262 VAL A O 1
#